Protein AF-A0A7J0E1R6-F1 (afdb_monomer)

Mean predicted aligned error: 17.39 Å

Sequence (295 aa):
MDYAFEWVMSNGGIDTESDYPYTGEDGTCNTTKEETKAVSIDGYEDVAEEESALFCAVLKQPISVGIDGGAIDFQLYTGGIYDGDCSDDPDDIDHAVLVVGYGVEGDEEYWIIKNSWGTDWGMEGYAYIKRSTSKDYGVCAINAMASYPTKESSAPSPYPSPAVPPPPPPPPPPPPPPPPPTPPPTPTQCGDFSYCAATETCCCIFEFFDFCLIYGCCDYMDAVCCTGTEYCCPHDYPICDIEEGLCLQNAGDFLGVAAKKRKMAKHKFPWTKPEDTSKNHQPLEWKRNRFAAMR

Foldseek 3Di:
DAVVLVCCAVLVAAADCVLPPDDPDDDPDDVVSGVHHPDGFPHKDWFALAPVSVQVVLVVFKKKWFFQCPDPCSQQAAADADQDDADLDPVNGDDIWIFNHWDDDPPWTWTKIAADPALRPYNGRIYTYTDPDPRSCGRRSRSVTIMDTHHDDPDDPPDDDPDDPPDDDDDDDDDDDDDDDDDAAAWADAPDWFTHRNQWDWEAQDDDPNDRPWIFTDNHRPWAHDPNHQWIHHPQQNDDDVVVQFGHNDDPDPDGHGTDGTHTTHTDDPPDDRPPDPDPPPPPPPPPPPCVVPD

Secondary structure (DSSP, 8-state):
-HHHHHHHHHTT-B--TTTS---SS-----TT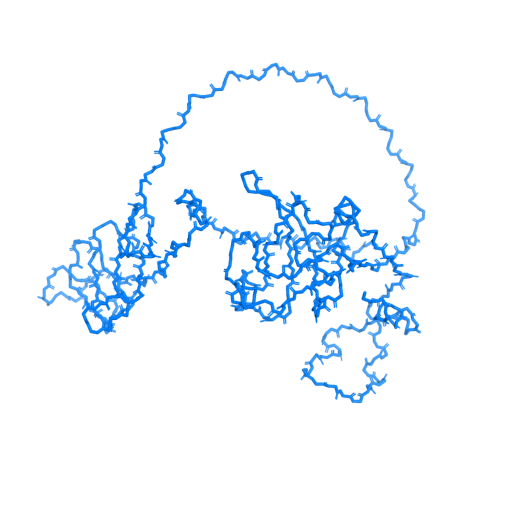TTT---B--SEEEEPPSSHHHHHHHHTTS-EEEEE----HHHHT--SSEE--S----GGG--EEEEEEEEEEETTEEEEEEE-SS-TTSTBTTEEEEEES-S-TT-GGGTTTSEEEEE---SS--SS-----PPPPPPPPPPPPPPPPPPPPPPPEEETTTEEE-TT-EEEEEEEETTEEEEEEEESSTT-EE-TTSSEEE-TT--EEETTTTEEESSTT-S--EEPEEPEEPEE--TT--TTS--S----------TTTT--

Nearest PDB structures (foldseek):
  8v57-assembly1_A  TM=9.137E-01  e=8.584E-15  Mus musculus
  6bki-assembly2_B  TM=9.246E-01  e=1.280E-14  Mus musculus
  8a4u-assembly4_D  TM=9.436E-01  e=1.327E-13  Homo sapiens
  3iv2-assembly2_B  TM=8.849E-01  e=1.487E-13  Homo sapiens
  5jt8-assembly1_A  TM=9.072E-01  e=4.628E-10  Blomia tropicalis

Organism: NCBI:txid165716

Solvent-accessible surface area (backbone atoms only — not comparable to full-atom values): 17676 Å² total; per-residue (Å²): 108,59,70,62,52,53,46,28,44,78,64,67,18,41,55,44,60,89,64,57,62,89,76,93,64,94,73,80,87,55,68,79,56,61,68,51,55,69,50,68,48,78,47,66,50,77,43,58,56,36,64,70,44,45,51,61,48,43,76,76,43,68,30,39,25,29,23,26,56,81,29,68,68,62,70,65,36,62,67,66,75,43,78,71,85,33,48,48,48,65,90,58,50,75,38,79,39,32,37,72,44,68,54,70,58,90,94,46,37,27,36,32,34,43,56,88,77,48,54,88,35,30,54,69,18,25,49,33,39,40,45,94,65,94,47,77,21,32,60,20,8,40,27,55,43,27,27,35,78,38,70,79,76,93,61,82,72,93,62,76,78,76,76,80,72,77,81,75,78,82,78,78,82,78,76,82,80,75,80,82,78,77,82,79,76,71,61,34,74,34,79,96,46,28,31,28,55,58,60,26,24,74,29,60,54,40,74,57,94,94,39,68,80,36,51,18,26,30,94,27,63,69,40,33,63,36,79,88,37,63,39,29,22,48,54,83,19,69,41,74,39,75,91,82,39,26,15,20,73,54,95,86,61,91,72,58,49,74,43,40,74,45,43,79,36,45,70,63,50,100,84,59,69,94,82,78,72,89,60,81,78,68,76,79,80,80,75,73,63,83,62,73,84,71,119

InterPro domains:
  IPR000118 Granulin [PF00396] (201-248)
  IPR000118 Granulin [SM00277] (190-247)
  IPR000668 Peptidase C1A, papain C-terminal [PF00112] (1-150)
  IPR000668 Peptidase C1A, papain C-terminal [SM00645] (1-150)
  IPR013128 Peptidase C1A [PTHR12411] (1-148)
  IPR025660 Cysteine peptidase, histidine active site [PS00639] (93-103)
  IPR037277 Granulin superfamily [G3DSA:2.10.25.160] (188-255)
  IPR038765 Papain-like cysteine peptidase superfamily [SSF54001] (1-158)
  IPR039417 Papain-like cysteine endopeptidase [cd02248] (1-149)

Radius of gyration: 26.16 Å; Cα contacts (8 Å, |Δi|>4): 534; chains: 1; bounding box: 64×51×78 Å

pLDDT: mean 84.15, std 17.8, range [27.94, 98.81]

Structure (mmCIF, N/CA/C/O backbone):
data_AF-A0A7J0E1R6-F1
#
_entry.id   AF-A0A7J0E1R6-F1
#
loop_
_atom_site.group_PDB
_atom_site.id
_atom_site.type_symbol
_atom_site.label_atom_id
_atom_site.label_alt_id
_atom_site.label_comp_id
_atom_site.label_asym_id
_atom_site.label_entity_id
_atom_site.label_seq_id
_atom_site.pdbx_PDB_ins_code
_atom_site.Cartn_x
_atom_site.Cartn_y
_atom_site.Cartn_z
_atom_site.occupancy
_atom_site.B_iso_or_equiv
_atom_site.auth_seq_id
_atom_site.auth_comp_id
_atom_site.auth_asym_id
_atom_site.auth_atom_id
_atom_site.pdbx_PDB_model_num
ATOM 1 N N . MET A 1 1 ? -3.888 8.351 12.024 1.00 96.44 1 MET A N 1
ATOM 2 C CA . MET A 1 1 ? -5.241 7.754 11.779 1.00 96.44 1 MET A CA 1
ATOM 3 C C . MET A 1 1 ? -6.034 7.684 13.084 1.00 96.44 1 MET A C 1
ATOM 5 O O . MET A 1 1 ? -6.790 6.751 13.352 1.00 96.44 1 MET A O 1
ATOM 9 N N . ASP A 1 2 ? -5.889 8.705 13.916 1.00 96.38 2 ASP A N 1
ATOM 10 C CA . ASP A 1 2 ? -5.885 8.464 15.359 1.00 96.38 2 ASP A CA 1
ATOM 11 C C . ASP A 1 2 ? -7.279 8.549 15.948 1.00 96.38 2 ASP A C 1
ATOM 13 O O . ASP A 1 2 ? -7.652 7.713 16.762 1.00 96.38 2 ASP A O 1
ATOM 17 N N . TYR A 1 3 ? -8.120 9.424 15.397 1.00 97.62 3 TYR A N 1
ATOM 18 C CA . TYR A 1 3 ? -9.540 9.491 15.735 1.00 97.62 3 TYR A CA 1
ATOM 19 C C . TYR A 1 3 ? -10.281 8.169 15.505 1.00 97.62 3 TYR A C 1
ATOM 21 O O . TYR A 1 3 ? -11.212 7.853 16.244 1.00 97.62 3 TYR A O 1
ATOM 29 N N . ALA A 1 4 ? -9.870 7.367 14.516 1.00 97.62 4 ALA A N 1
ATOM 30 C CA . ALA A 1 4 ? -10.451 6.042 14.320 1.00 97.62 4 ALA A CA 1
ATOM 31 C C . ALA A 1 4 ? -10.048 5.090 15.457 1.00 97.62 4 ALA A C 1
ATOM 33 O O . ALA A 1 4 ? -10.900 4.382 15.992 1.00 97.62 4 ALA A O 1
ATOM 34 N N . PHE A 1 5 ? -8.778 5.104 15.875 1.00 97.75 5 PHE A N 1
ATOM 35 C CA . PHE A 1 5 ? -8.313 4.320 17.021 1.00 97.75 5 PHE A CA 1
ATOM 36 C C . PHE A 1 5 ? -8.972 4.775 18.329 1.00 97.75 5 PHE A C 1
ATOM 38 O O . PHE A 1 5 ? -9.500 3.941 19.066 1.00 97.75 5 PHE A O 1
ATOM 45 N N . GLU A 1 6 ? -9.035 6.083 18.581 1.00 98.06 6 GLU A N 1
ATOM 46 C CA . GLU A 1 6 ? -9.742 6.665 19.727 1.00 98.06 6 GLU A CA 1
ATOM 47 C C . GLU A 1 6 ? -11.208 6.232 19.764 1.00 98.06 6 GLU A C 1
ATOM 49 O O . GLU A 1 6 ? -11.720 5.849 20.821 1.00 98.06 6 GLU A O 1
ATOM 54 N N . TRP A 1 7 ? -11.884 6.238 18.611 1.00 96.44 7 TRP A N 1
ATOM 55 C CA . TRP A 1 7 ? -13.259 5.771 18.528 1.00 96.44 7 TRP A CA 1
ATOM 56 C C . TRP A 1 7 ? -13.360 4.297 18.922 1.00 96.44 7 TRP A C 1
ATOM 58 O O . TRP A 1 7 ? -14.135 3.988 19.825 1.00 96.44 7 TRP A O 1
ATOM 68 N N . VAL A 1 8 ? -12.535 3.408 18.352 1.00 96.81 8 VAL A N 1
ATOM 69 C CA . VAL A 1 8 ? -12.528 1.969 18.695 1.00 96.81 8 VAL A CA 1
ATOM 70 C C . VAL A 1 8 ? -12.311 1.753 20.196 1.00 96.81 8 VAL A C 1
ATOM 72 O O . VAL A 1 8 ? -12.993 0.923 20.799 1.00 96.81 8 VAL A O 1
ATOM 75 N N . MET A 1 9 ? -11.414 2.520 20.821 1.00 95.94 9 MET A N 1
ATOM 76 C CA . MET A 1 9 ? -11.185 2.470 22.269 1.00 95.94 9 MET A CA 1
ATOM 77 C C . MET A 1 9 ? -12.422 2.912 23.055 1.00 95.94 9 MET A C 1
ATOM 79 O O . MET A 1 9 ? -12.890 2.191 23.937 1.00 95.94 9 MET A O 1
ATOM 83 N N . SER A 1 10 ? -12.973 4.084 22.727 1.00 95.62 10 SER A N 1
ATOM 84 C CA . SER A 1 10 ? -14.139 4.652 23.417 1.00 95.62 10 SER A CA 1
ATOM 85 C C . SER A 1 10 ? -15.388 3.781 23.271 1.00 95.62 10 SER A C 1
ATOM 87 O O . SER A 1 10 ? -16.231 3.727 24.165 1.00 95.62 10 SER A O 1
ATOM 89 N N . ASN A 1 11 ? -15.460 3.059 22.158 1.00 95.00 11 ASN A N 1
ATOM 90 C CA . ASN A 1 11 ? -16.549 2.182 21.802 1.00 95.00 11 ASN A CA 1
ATOM 91 C C . ASN A 1 11 ? -16.440 0.777 22.421 1.00 95.00 11 ASN A C 1
ATOM 93 O O . ASN A 1 11 ? -17.362 -0.034 22.332 1.00 95.00 11 ASN A O 1
ATOM 97 N N . GLY A 1 12 ? -15.300 0.458 23.039 1.00 94.00 12 GLY A N 1
ATOM 98 C CA . GLY A 1 12 ? -15.028 -0.869 23.590 1.00 94.00 12 GLY A CA 1
ATOM 99 C C . GLY A 1 12 ? -14.716 -1.937 22.535 1.00 94.00 12 GLY A C 1
ATOM 100 O O . GLY A 1 12 ? -14.681 -3.121 22.871 1.00 94.00 12 GLY A O 1
ATOM 101 N N . GLY A 1 13 ? -14.475 -1.541 21.283 1.00 95.31 13 GLY A N 1
ATOM 102 C CA . GLY A 1 13 ? -14.086 -2.424 20.190 1.00 95.31 13 GLY A CA 1
ATOM 103 C C . GLY A 1 13 ? -14.714 -2.076 18.842 1.00 95.31 13 GLY A C 1
ATOM 104 O O . GLY A 1 13 ? -15.380 -1.053 18.681 1.00 95.31 13 GLY A O 1
ATOM 105 N N . ILE A 1 14 ? -14.479 -2.954 17.872 1.00 95.75 14 ILE A N 1
ATOM 106 C CA . ILE A 1 14 ? -14.982 -2.872 16.500 1.00 95.75 14 ILE A CA 1
ATOM 107 C C . ILE A 1 14 ? -15.489 -4.239 16.032 1.00 95.75 14 ILE A C 1
ATOM 109 O O . ILE A 1 14 ? -14.954 -5.284 16.419 1.00 95.75 14 ILE A O 1
ATOM 113 N N . ASP A 1 15 ? -16.545 -4.219 15.229 1.00 94.94 15 ASP A N 1
ATOM 114 C CA . ASP A 1 15 ? -17.217 -5.391 14.675 1.00 94.94 15 ASP A CA 1
ATOM 115 C C . ASP A 1 15 ? -16.431 -6.048 13.529 1.00 94.94 15 ASP A C 1
ATOM 117 O O . ASP A 1 15 ? -15.432 -5.524 13.027 1.00 94.94 15 ASP A O 1
ATOM 121 N N . THR A 1 16 ? -16.885 -7.227 13.099 1.00 94.56 16 THR A N 1
ATOM 122 C CA . THR A 1 16 ? -16.380 -7.847 11.869 1.00 94.56 16 THR A CA 1
ATOM 123 C C . THR A 1 16 ? -17.052 -7.256 10.628 1.00 94.56 16 THR A C 1
ATOM 125 O O . THR A 1 16 ? -18.211 -6.849 10.678 1.00 94.56 16 THR A O 1
ATOM 128 N N . GLU A 1 17 ? -16.375 -7.316 9.476 1.00 93.88 17 GLU A N 1
ATOM 129 C CA . GLU A 1 17 ? -16.963 -6.949 8.174 1.00 93.88 17 GLU A CA 1
ATOM 130 C C . GLU A 1 17 ? -18.262 -7.721 7.873 1.00 93.88 17 GLU A C 1
ATOM 132 O O . GLU A 1 17 ? -19.175 -7.193 7.252 1.00 93.88 17 GLU A O 1
ATOM 137 N N . SER A 1 18 ? -18.391 -8.975 8.323 1.00 92.75 18 SER A N 1
ATOM 138 C CA . SER A 1 18 ? -19.634 -9.735 8.133 1.00 92.75 18 SER A CA 1
ATOM 139 C C . SER A 1 18 ? -20.802 -9.207 8.967 1.00 92.75 18 SER A C 1
ATOM 141 O O . SER A 1 18 ? -21.947 -9.295 8.519 1.00 92.75 18 SER A O 1
ATOM 143 N N . ASP A 1 19 ? -20.525 -8.666 10.154 1.00 91.56 19 ASP A N 1
ATOM 144 C CA . ASP A 1 19 ? -21.547 -8.147 11.070 1.00 91.56 19 ASP A CA 1
ATOM 145 C C . ASP A 1 19 ? -21.936 -6.704 10.706 1.00 91.56 19 ASP A C 1
ATOM 147 O O . ASP A 1 19 ? -23.120 -6.341 10.741 1.00 91.56 19 ASP A O 1
ATOM 151 N N . TYR A 1 20 ? -20.965 -5.911 10.240 1.00 94.44 20 TYR A N 1
ATOM 152 C CA . TYR A 1 20 ? -21.165 -4.551 9.741 1.00 94.44 20 TYR A CA 1
ATOM 153 C C . TYR A 1 20 ? -20.518 -4.350 8.352 1.00 94.44 20 TYR A C 1
ATOM 155 O O . TYR A 1 20 ? -19.447 -3.757 8.256 1.00 94.44 20 TYR A O 1
ATOM 163 N N . PRO A 1 21 ? -21.175 -4.794 7.261 1.00 94.88 21 PRO A N 1
ATOM 164 C CA . PRO A 1 21 ? -20.601 -4.714 5.918 1.00 94.88 21 PRO A CA 1
ATOM 165 C C . PRO A 1 21 ? -20.440 -3.287 5.399 1.00 94.88 21 PRO A C 1
ATOM 167 O O . PRO A 1 21 ? -21.324 -2.445 5.596 1.00 94.88 21 PRO A O 1
ATOM 170 N N . TYR A 1 22 ? -19.360 -3.054 4.658 1.00 95.00 22 TYR A N 1
ATOM 171 C CA . TYR A 1 22 ? -19.099 -1.801 3.966 1.00 95.00 22 TYR A CA 1
ATOM 172 C C . TYR A 1 22 ? -20.095 -1.558 2.824 1.00 95.00 22 TYR A C 1
ATOM 174 O O . TYR A 1 22 ? -20.356 -2.432 1.996 1.00 95.00 22 TYR A O 1
ATOM 182 N N . THR A 1 23 ? -20.639 -0.341 2.758 1.00 95.94 23 THR A N 1
ATOM 183 C CA . THR A 1 23 ? -21.636 0.065 1.750 1.00 95.94 23 THR A CA 1
ATOM 184 C C . THR A 1 23 ? -21.129 1.108 0.759 1.00 95.94 23 THR A C 1
ATOM 186 O O . THR A 1 23 ? -21.827 1.392 -0.209 1.00 95.94 23 THR A O 1
ATOM 189 N N . GLY A 1 24 ? -19.933 1.672 0.960 1.00 93.94 24 GLY A N 1
ATOM 190 C CA . GLY A 1 24 ? -19.386 2.711 0.074 1.00 93.94 24 GLY A CA 1
ATOM 191 C C . GLY A 1 24 ? -19.975 4.111 0.265 1.00 93.94 24 GLY A C 1
ATOM 192 O O . GLY A 1 24 ? -19.611 5.022 -0.470 1.00 93.94 24 GLY A O 1
ATOM 193 N N . GLU A 1 25 ? -20.874 4.294 1.231 1.00 95.19 25 GLU A N 1
ATOM 194 C CA . GLU A 1 25 ? -21.539 5.566 1.518 1.00 95.19 25 GLU A CA 1
ATOM 195 C C . GLU A 1 25 ? -21.845 5.703 3.013 1.00 95.19 25 GLU A C 1
ATOM 197 O O . GLU A 1 25 ? -22.095 4.704 3.697 1.00 95.19 25 GLU A O 1
ATOM 202 N N . ASP A 1 26 ? -21.849 6.942 3.508 1.00 95.00 26 ASP A N 1
ATOM 203 C CA . ASP A 1 26 ? -22.163 7.240 4.903 1.00 95.00 26 ASP A CA 1
ATOM 204 C C . ASP A 1 26 ? -23.635 6.938 5.208 1.00 95.00 26 ASP A C 1
ATOM 206 O O . ASP A 1 26 ? -24.561 7.543 4.662 1.00 95.00 26 ASP A O 1
ATOM 210 N N . GLY A 1 27 ? -23.849 5.997 6.125 1.00 93.44 27 GLY A N 1
ATOM 211 C CA . GLY A 1 27 ? -25.165 5.632 6.638 1.00 93.44 27 GLY A CA 1
ATOM 212 C C . GLY A 1 27 ? -25.455 6.215 8.021 1.00 93.44 27 GLY A C 1
ATOM 213 O O . GLY A 1 27 ? -24.631 6.863 8.661 1.00 93.44 27 GLY A O 1
ATOM 214 N N . THR A 1 28 ? -26.649 5.923 8.540 1.00 95.88 28 THR A N 1
ATOM 215 C CA . THR A 1 28 ? -26.924 6.116 9.973 1.00 95.88 28 THR A CA 1
ATOM 216 C C . THR A 1 28 ? -26.274 4.987 10.773 1.00 95.88 28 THR A C 1
ATOM 218 O O . THR A 1 28 ? -26.421 3.821 10.402 1.00 95.88 28 THR A O 1
ATOM 221 N N . CYS A 1 29 ? -25.600 5.317 11.880 1.00 94.50 29 CYS A N 1
ATOM 222 C CA . C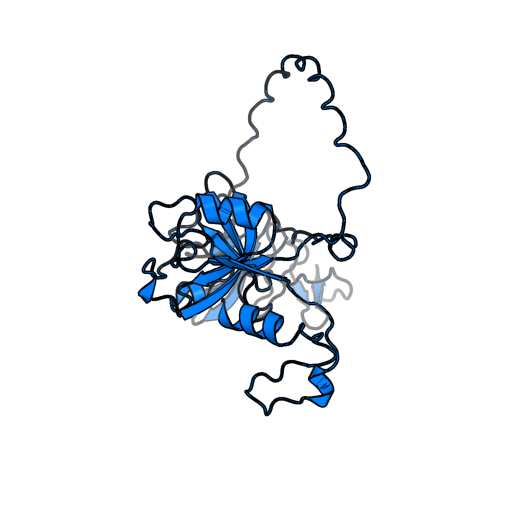YS A 1 29 ? -25.016 4.323 12.784 1.00 94.50 29 CYS A CA 1
ATOM 223 C C . CYS A 1 29 ? -26.084 3.322 13.259 1.00 94.50 29 CYS A C 1
ATOM 225 O O . CYS A 1 29 ? -27.075 3.701 13.892 1.00 94.50 29 CYS A O 1
ATOM 227 N N . ASN A 1 30 ? -25.888 2.041 12.937 1.00 92.81 30 ASN A N 1
ATOM 228 C CA . ASN A 1 30 ? -26.776 0.967 13.360 1.00 92.81 30 ASN A CA 1
ATOM 229 C C . ASN A 1 30 ? -26.287 0.373 14.683 1.00 92.81 30 ASN A C 1
ATOM 231 O O . ASN A 1 30 ? -25.531 -0.597 14.695 1.00 92.81 30 ASN A O 1
ATOM 235 N N . THR A 1 31 ? -26.769 0.931 15.792 1.00 89.88 31 THR A N 1
ATOM 236 C CA . THR A 1 31 ? -26.347 0.534 17.143 1.00 89.88 31 THR A CA 1
ATOM 237 C C . THR A 1 31 ? -26.649 -0.927 17.470 1.00 89.88 31 THR A C 1
ATOM 239 O O . THR A 1 31 ? -25.990 -1.498 18.317 1.00 89.88 31 THR A O 1
ATOM 242 N N . THR A 1 32 ? -27.630 -1.562 16.816 1.00 89.50 32 THR A N 1
ATOM 243 C CA . THR A 1 32 ? -27.925 -2.987 17.043 1.00 89.50 32 THR A CA 1
ATOM 244 C C . THR A 1 32 ? -26.888 -3.898 16.395 1.00 89.50 32 THR A C 1
ATOM 246 O O . THR A 1 32 ? -26.542 -4.926 16.965 1.00 89.50 32 THR A O 1
ATOM 249 N N . LYS A 1 33 ? -26.402 -3.550 15.198 1.00 87.19 33 LYS A N 1
ATOM 250 C CA . LYS A 1 33 ? -25.326 -4.316 14.547 1.00 87.19 33 LYS A CA 1
ATOM 251 C C . LYS A 1 33 ? -24.003 -4.151 15.279 1.00 87.19 33 LYS A C 1
ATOM 253 O O . LYS A 1 33 ? -23.270 -5.114 15.429 1.00 87.19 33 LYS A O 1
ATOM 258 N N . GLU A 1 34 ? -23.775 -2.935 15.746 1.00 87.56 34 GLU A N 1
ATOM 259 C CA . GLU A 1 34 ? -22.548 -2.459 16.368 1.00 87.56 34 GLU A CA 1
ATOM 260 C C . GLU A 1 34 ? -22.299 -3.021 17.784 1.00 87.56 34 GLU A C 1
ATOM 262 O O . GLU A 1 34 ? -21.208 -2.888 18.331 1.00 87.56 34 GLU A O 1
ATOM 267 N N . GLU A 1 35 ? -23.268 -3.722 18.382 1.00 83.12 35 GLU A N 1
ATOM 268 C CA . GLU A 1 35 ? -23.087 -4.408 19.670 1.00 83.12 35 GLU A CA 1
ATOM 269 C C . GLU A 1 35 ? -22.064 -5.568 19.611 1.00 83.12 35 GLU A C 1
ATOM 271 O O . GLU A 1 35 ? -21.575 -6.008 20.658 1.00 83.12 35 GLU A O 1
ATOM 276 N N . THR A 1 36 ? -21.700 -6.071 18.424 1.00 85.06 36 THR A N 1
ATOM 277 C CA . THR A 1 36 ? -20.868 -7.276 18.262 1.00 85.06 36 THR A CA 1
ATOM 278 C C . THR A 1 36 ? -19.378 -6.922 18.193 1.00 85.06 36 THR A C 1
ATOM 280 O O . THR A 1 36 ? -18.708 -7.087 17.177 1.00 85.06 36 THR A O 1
ATOM 283 N N . LYS A 1 37 ? -18.818 -6.475 19.324 1.00 89.69 37 LYS A N 1
ATOM 284 C CA . LYS A 1 37 ? -17.393 -6.103 19.446 1.00 89.69 37 LYS A CA 1
ATOM 285 C C . LYS A 1 37 ? -16.472 -7.314 19.247 1.00 89.69 37 LYS A C 1
ATOM 287 O O . LYS A 1 37 ? -16.271 -8.110 20.165 1.00 89.69 37 LYS A O 1
ATOM 292 N N . ALA A 1 38 ? -15.894 -7.454 18.057 1.00 92.38 38 ALA A N 1
ATOM 293 C CA . ALA A 1 38 ? -15.055 -8.595 17.695 1.00 92.38 38 ALA A CA 1
ATOM 294 C C . ALA A 1 38 ? -13.607 -8.449 18.183 1.00 92.38 38 ALA A C 1
ATOM 296 O O . ALA A 1 38 ? -12.993 -9.423 18.621 1.00 92.38 38 ALA A O 1
ATOM 297 N N . VAL A 1 39 ? -13.057 -7.235 18.103 1.00 94.00 39 VAL A N 1
ATOM 298 C CA . VAL A 1 39 ? -11.694 -6.904 18.543 1.00 94.00 39 VAL A CA 1
ATOM 299 C C . VAL A 1 39 ? -11.713 -5.560 19.261 1.00 94.00 39 VAL A C 1
ATOM 301 O O . VAL A 1 39 ? -12.467 -4.666 18.890 1.00 94.00 39 VAL A O 1
ATOM 304 N N . SER A 1 40 ? -10.863 -5.401 20.272 1.00 94.94 40 SER A N 1
ATOM 305 C CA . SER A 1 40 ? -10.596 -4.121 20.927 1.00 94.94 40 SER A CA 1
ATOM 306 C C . SER A 1 40 ? -9.103 -3.812 20.927 1.00 94.94 40 SER A C 1
ATOM 308 O O . SER A 1 40 ? -8.273 -4.710 20.769 1.00 94.94 40 SER A O 1
ATOM 310 N N . ILE A 1 41 ? -8.773 -2.538 21.111 1.00 96.50 41 ILE A N 1
ATOM 311 C CA . ILE A 1 41 ? -7.407 -2.035 21.278 1.00 96.50 41 ILE A CA 1
ATOM 312 C C . ILE A 1 41 ? -7.334 -1.296 22.615 1.00 96.50 41 ILE A C 1
ATOM 314 O O . ILE A 1 41 ? -8.352 -0.791 23.093 1.00 96.50 41 ILE A O 1
ATOM 318 N N . ASP A 1 42 ? -6.153 -1.256 23.220 1.00 96.19 42 ASP A N 1
ATOM 319 C CA . ASP A 1 42 ? -5.960 -0.614 24.528 1.00 96.19 42 ASP A CA 1
ATOM 320 C C . ASP A 1 42 ? -5.364 0.796 24.398 1.00 96.19 42 ASP A C 1
ATOM 322 O O . ASP A 1 42 ? -5.428 1.587 25.338 1.00 96.19 42 ASP A O 1
ATOM 326 N N . GLY A 1 43 ? -4.816 1.116 23.226 1.00 97.25 43 GLY A N 1
ATOM 327 C CA . GLY A 1 43 ? -4.217 2.401 22.903 1.00 97.25 43 GLY A CA 1
ATOM 328 C C . GLY A 1 43 ? -3.848 2.497 21.426 1.00 97.25 43 GLY A C 1
ATOM 329 O O . GLY A 1 43 ? -4.161 1.613 20.622 1.00 97.25 43 GLY A O 1
ATOM 330 N N . TYR A 1 44 ? -3.146 3.568 21.085 1.00 98.12 44 TYR A N 1
ATOM 331 C CA . TYR A 1 44 ? -2.426 3.726 19.830 1.00 98.12 44 TYR A CA 1
ATOM 332 C C . TYR A 1 44 ? -1.178 4.576 20.081 1.00 98.12 44 TYR A C 1
ATOM 334 O O . TYR A 1 44 ? -1.084 5.267 21.099 1.00 98.12 44 TYR A O 1
ATOM 342 N N . GLU A 1 45 ? -0.216 4.493 19.173 1.00 97.81 45 GLU A N 1
ATOM 343 C CA . GLU A 1 45 ? 1.007 5.285 19.214 1.00 97.81 45 GLU A CA 1
ATOM 344 C C . GLU A 1 45 ? 1.275 5.902 17.843 1.00 97.81 45 GLU A C 1
ATOM 346 O O . GLU A 1 45 ? 1.112 5.243 16.810 1.00 97.81 45 GLU A O 1
ATOM 351 N N . ASP A 1 46 ? 1.721 7.156 17.861 1.00 98.38 46 ASP A N 1
ATOM 352 C CA . ASP A 1 46 ? 2.270 7.829 16.691 1.00 98.38 46 ASP A CA 1
ATOM 353 C C . ASP A 1 46 ? 3.741 7.446 16.530 1.00 98.38 46 ASP A C 1
ATOM 355 O O . ASP A 1 46 ? 4.509 7.347 17.496 1.00 98.38 46 ASP A O 1
ATOM 359 N N . VAL A 1 47 ? 4.140 7.214 15.288 1.00 98.12 47 VAL A N 1
ATOM 360 C CA . VAL A 1 47 ? 5.527 6.958 14.919 1.00 98.12 47 VAL A CA 1
ATOM 361 C C . VAL A 1 47 ? 6.204 8.304 14.690 1.00 98.12 47 VAL A C 1
ATOM 363 O O . VAL A 1 47 ? 5.640 9.182 14.045 1.00 98.12 47 VAL A O 1
ATOM 366 N N . ALA A 1 48 ? 7.428 8.467 15.197 1.00 97.81 48 ALA A N 1
ATOM 367 C CA . ALA A 1 48 ? 8.231 9.640 14.866 1.00 97.81 48 ALA A CA 1
ATOM 368 C C . ALA A 1 48 ? 8.435 9.746 13.345 1.00 97.81 48 ALA A C 1
ATOM 370 O O . ALA A 1 48 ? 8.585 8.726 12.673 1.00 97.81 48 ALA A O 1
ATOM 371 N N . GLU A 1 49 ? 8.502 10.974 12.833 1.00 97.44 49 GLU A N 1
ATOM 372 C CA . GLU A 1 49 ? 8.547 11.308 11.399 1.00 97.44 49 GLU A CA 1
ATOM 373 C C . GLU A 1 49 ? 9.917 11.016 10.749 1.00 97.44 49 GLU A C 1
ATOM 375 O O . GLU A 1 49 ? 10.447 11.781 9.951 1.00 97.44 49 GLU A O 1
ATOM 380 N N . GLU A 1 50 ? 10.529 9.893 11.117 1.00 95.00 50 GLU A N 1
ATOM 381 C CA . GLU A 1 50 ? 11.818 9.425 10.633 1.00 95.00 50 GLU A CA 1
ATOM 382 C C . GLU A 1 50 ? 11.660 8.026 10.031 1.00 95.00 50 GLU A C 1
ATOM 384 O O . GLU A 1 50 ? 11.064 7.132 10.641 1.00 95.00 50 GLU A O 1
ATOM 389 N N . GLU A 1 51 ? 12.297 7.776 8.883 1.00 97.00 51 GLU A N 1
ATOM 390 C CA . GLU A 1 51 ? 12.268 6.454 8.235 1.00 97.00 51 GLU A CA 1
ATOM 391 C C . GLU A 1 51 ? 12.707 5.330 9.191 1.00 97.00 51 GLU A C 1
ATOM 393 O O . GLU A 1 51 ? 12.145 4.234 9.188 1.00 97.00 51 GLU A O 1
ATOM 398 N N . SER A 1 52 ? 13.698 5.603 10.046 1.00 96.56 52 SER A N 1
ATOM 399 C CA . SER A 1 52 ? 14.218 4.621 11.001 1.00 96.56 52 SER A CA 1
ATOM 400 C C . SER A 1 52 ? 13.186 4.221 12.065 1.00 96.56 52 SER A C 1
ATOM 402 O O . SER A 1 52 ? 13.122 3.050 12.459 1.00 96.56 52 SER A O 1
ATOM 404 N N . ALA A 1 53 ? 12.342 5.165 12.491 1.00 97.62 53 ALA A N 1
ATOM 405 C CA . ALA A 1 53 ? 11.262 4.922 13.434 1.00 97.62 53 ALA A CA 1
ATOM 406 C C . ALA A 1 53 ? 10.140 4.115 12.772 1.00 97.62 53 ALA A C 1
ATOM 408 O O . ALA A 1 53 ? 9.708 3.104 13.338 1.00 97.62 53 ALA A O 1
ATOM 409 N N . LEU A 1 54 ? 9.754 4.480 11.543 1.00 97.88 54 LEU A N 1
ATOM 410 C CA . LEU A 1 54 ? 8.793 3.710 10.750 1.00 97.88 54 LEU A CA 1
ATOM 411 C C . LEU A 1 54 ? 9.283 2.281 10.519 1.00 97.88 54 LEU A C 1
ATOM 413 O O . LEU A 1 54 ? 8.542 1.330 10.763 1.00 97.88 54 LEU A O 1
ATOM 417 N N . PHE A 1 55 ? 10.555 2.098 10.171 1.00 96.56 55 PHE A N 1
ATOM 418 C CA . PHE A 1 55 ? 11.160 0.775 10.025 1.00 96.56 55 PHE A CA 1
ATOM 419 C C . PHE A 1 55 ? 11.065 -0.056 11.307 1.00 96.56 55 PHE A C 1
ATOM 421 O O . PHE A 1 55 ? 10.642 -1.214 11.274 1.00 96.56 55 PHE A O 1
ATOM 428 N N . CYS A 1 56 ? 11.394 0.537 12.457 1.00 95.00 56 CYS A N 1
ATOM 429 C CA . CYS A 1 56 ? 11.289 -0.135 13.751 1.00 95.00 56 CYS A CA 1
ATOM 430 C C . CYS A 1 56 ? 9.848 -0.528 14.109 1.00 95.00 56 CYS A C 1
ATOM 432 O O . CYS A 1 56 ? 9.643 -1.559 14.757 1.00 95.00 56 CYS A O 1
ATOM 434 N N . ALA A 1 57 ? 8.863 0.276 13.707 1.00 93.75 57 ALA A N 1
ATOM 435 C CA . ALA A 1 57 ? 7.450 -0.008 13.921 1.00 93.75 57 ALA A CA 1
ATOM 436 C C . ALA A 1 57 ? 6.963 -1.143 12.999 1.00 93.75 57 ALA A C 1
ATOM 438 O O . ALA A 1 57 ? 6.395 -2.127 13.482 1.00 93.75 57 ALA A O 1
ATOM 439 N N . VAL A 1 58 ? 7.291 -1.079 11.702 1.00 95.19 58 VAL A N 1
ATOM 440 C CA . VAL A 1 58 ? 6.916 -2.083 10.685 1.00 95.19 58 VAL A CA 1
ATOM 441 C C . VAL A 1 58 ? 7.485 -3.471 11.001 1.00 95.19 58 VAL A C 1
ATOM 443 O O . VAL A 1 58 ? 6.845 -4.485 10.721 1.00 95.19 58 VAL A O 1
ATOM 446 N N . LEU A 1 59 ? 8.653 -3.551 11.650 1.00 92.00 59 LEU A N 1
ATOM 447 C CA . LEU A 1 59 ? 9.222 -4.818 12.138 1.00 92.00 59 LEU A CA 1
ATOM 448 C C . LEU A 1 59 ? 8.317 -5.566 13.131 1.00 92.00 59 LEU A C 1
ATOM 450 O O . LEU A 1 59 ? 8.465 -6.779 13.301 1.00 92.00 59 LEU A O 1
ATOM 454 N N . LYS A 1 60 ? 7.424 -4.856 13.828 1.00 93.50 60 LYS A N 1
ATOM 455 C CA . LYS A 1 60 ? 6.570 -5.418 14.881 1.00 93.50 60 LYS A CA 1
ATOM 456 C C . LYS A 1 60 ? 5.164 -5.724 14.378 1.00 93.50 60 LYS A C 1
ATOM 458 O O . LYS A 1 60 ? 4.603 -6.753 14.753 1.00 93.50 60 LYS A O 1
ATOM 463 N N . GLN A 1 61 ? 4.597 -4.842 13.558 1.00 96.00 61 GLN A N 1
ATOM 464 C CA . GLN A 1 61 ? 3.222 -4.939 13.071 1.00 96.00 61 GLN A CA 1
ATOM 465 C C . GLN A 1 61 ? 2.999 -4.047 11.838 1.00 96.00 61 GLN A C 1
ATOM 467 O O . GLN A 1 61 ? 3.812 -3.164 11.578 1.00 96.00 61 GLN A O 1
ATOM 472 N N . PRO A 1 62 ? 1.893 -4.230 11.095 1.00 98.19 62 PRO A N 1
ATOM 473 C CA . PRO A 1 62 ? 1.479 -3.276 10.072 1.00 98.19 62 PRO A CA 1
ATOM 474 C C . PRO A 1 62 ? 1.201 -1.886 10.654 1.00 98.19 62 PRO A C 1
ATOM 476 O O . PRO A 1 62 ? 0.626 -1.779 11.741 1.00 98.19 62 PRO A O 1
ATOM 479 N N . ILE A 1 63 ? 1.572 -0.845 9.910 1.00 98.62 63 ILE A N 1
ATOM 480 C CA . ILE A 1 63 ? 1.494 0.558 10.337 1.00 98.62 63 ILE A CA 1
ATOM 481 C C . ILE A 1 63 ? 0.596 1.322 9.376 1.00 98.62 63 ILE A C 1
ATOM 483 O O . ILE A 1 63 ? 0.789 1.251 8.161 1.00 98.62 63 ILE A O 1
ATOM 487 N N . SER A 1 64 ? -0.392 2.035 9.908 1.00 98.81 64 SER A N 1
ATOM 488 C CA . SER A 1 64 ? -1.202 2.936 9.096 1.00 98.81 64 SER A CA 1
ATOM 489 C C . SER A 1 64 ? -0.355 4.165 8.778 1.00 98.81 64 SER A C 1
ATOM 491 O O . SER A 1 64 ? 0.233 4.742 9.691 1.00 98.81 64 SER A O 1
ATOM 493 N N . VAL A 1 65 ? -0.321 4.584 7.513 1.00 98.81 65 VAL A N 1
ATOM 494 C CA . VAL A 1 65 ? 0.418 5.776 7.071 1.00 98.81 65 VAL A CA 1
ATOM 495 C C . VAL A 1 65 ? -0.443 6.671 6.179 1.00 98.81 65 VAL A C 1
ATOM 497 O O . VAL A 1 65 ? -1.287 6.168 5.433 1.00 98.81 65 VAL A O 1
ATOM 500 N N . GLY A 1 66 ? -0.231 7.980 6.252 1.00 98.69 66 GLY A N 1
ATOM 501 C CA . GLY A 1 66 ? -0.688 8.946 5.257 1.00 98.69 66 GLY A CA 1
ATOM 502 C C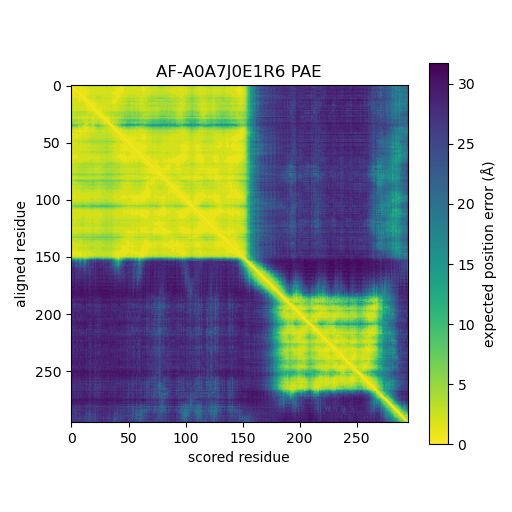 . GLY A 1 66 ? 0.330 9.084 4.124 1.00 98.69 66 GLY A C 1
ATOM 503 O O . GLY A 1 66 ? 1.530 8.963 4.362 1.00 98.69 66 GLY A O 1
ATOM 504 N N . ILE A 1 67 ? -0.155 9.305 2.905 1.00 98.75 67 ILE A N 1
ATOM 505 C CA . ILE A 1 67 ? 0.650 9.612 1.720 1.00 98.75 67 ILE A CA 1
ATOM 506 C C . ILE A 1 67 ? -0.029 10.693 0.869 1.00 98.75 67 ILE A C 1
ATOM 508 O O . ILE A 1 67 ? -1.250 10.852 0.935 1.00 98.75 67 ILE A O 1
ATOM 512 N N . ASP A 1 68 ? 0.739 11.368 0.014 1.00 98.50 68 ASP A N 1
ATOM 513 C CA . ASP A 1 68 ? 0.188 12.011 -1.187 1.00 98.50 68 ASP A CA 1
ATOM 514 C C . ASP A 1 68 ? -0.087 10.942 -2.261 1.00 98.50 68 ASP A C 1
ATOM 516 O O . ASP A 1 68 ? 0.832 10.379 -2.868 1.00 98.50 68 ASP A O 1
ATOM 520 N N . GLY A 1 69 ? -1.367 10.631 -2.469 1.00 96.44 69 GLY A N 1
ATOM 521 C CA . GLY A 1 69 ? -1.859 9.733 -3.513 1.00 96.44 69 GLY A CA 1
ATOM 522 C C . GLY A 1 69 ? -2.386 10.460 -4.755 1.00 96.44 69 GLY A C 1
ATOM 523 O O . GLY A 1 69 ? -2.913 9.805 -5.663 1.00 96.44 69 GLY A O 1
ATOM 524 N N . GLY A 1 70 ? -2.267 11.788 -4.813 1.00 94.94 70 GLY A N 1
ATOM 525 C CA . GLY A 1 70 ? -2.859 12.643 -5.837 1.00 94.94 70 GLY A CA 1
ATOM 526 C C . GLY A 1 70 ? -2.129 12.619 -7.180 1.00 94.94 70 GLY A C 1
ATOM 527 O O . GLY A 1 70 ? -2.730 12.931 -8.214 1.00 94.94 70 GLY A O 1
ATOM 528 N N . ALA A 1 71 ? -0.862 12.202 -7.207 1.00 95.62 71 ALA A N 1
ATOM 529 C CA . ALA A 1 71 ? -0.065 12.158 -8.429 1.00 95.62 71 ALA A CA 1
ATOM 530 C C . ALA A 1 71 ? -0.625 11.168 -9.472 1.00 95.62 71 ALA A C 1
ATOM 532 O O . ALA A 1 71 ? -1.034 10.046 -9.162 1.00 95.62 71 ALA A O 1
ATOM 533 N N . ILE A 1 72 ? -0.653 11.581 -10.746 1.00 94.06 72 ILE A N 1
ATOM 534 C CA . ILE A 1 72 ? -1.266 10.797 -11.837 1.00 94.06 72 ILE A CA 1
ATOM 535 C C . ILE A 1 72 ? -0.532 9.466 -12.051 1.00 94.06 72 ILE A C 1
ATOM 537 O O . ILE A 1 72 ? -1.158 8.446 -12.332 1.00 94.06 72 ILE A O 1
ATOM 541 N N . ASP A 1 73 ? 0.790 9.461 -11.929 1.00 93.56 73 ASP A N 1
ATOM 542 C CA . ASP A 1 73 ? 1.621 8.265 -12.046 1.00 93.56 73 ASP A CA 1
ATOM 543 C C . ASP A 1 73 ? 1.422 7.291 -10.873 1.00 93.56 73 ASP A C 1
ATOM 545 O O . ASP A 1 73 ? 1.451 6.079 -11.094 1.00 93.56 73 ASP A O 1
ATOM 549 N N . PHE A 1 74 ? 1.127 7.785 -9.664 1.00 97.31 74 PHE A N 1
ATOM 550 C CA . PHE A 1 74 ? 0.678 6.944 -8.549 1.00 97.31 74 PHE A CA 1
ATOM 551 C C . PHE A 1 74 ? -0.700 6.329 -8.819 1.00 97.31 74 PHE A C 1
ATOM 553 O O . PHE A 1 74 ? -0.895 5.120 -8.674 1.00 97.31 74 PHE A O 1
ATOM 560 N N . GLN A 1 75 ? -1.663 7.133 -9.278 1.00 95.44 75 GLN A N 1
ATOM 561 C CA . GLN A 1 75 ? -3.007 6.647 -9.614 1.00 95.44 75 GLN A CA 1
ATOM 562 C C . GLN A 1 75 ? -2.980 5.564 -10.701 1.00 95.44 75 GLN A C 1
ATOM 564 O O . GLN A 1 75 ? -3.753 4.608 -10.644 1.00 95.44 75 GLN A O 1
ATOM 569 N N . LEU A 1 76 ? -2.058 5.680 -11.659 1.00 92.12 76 LEU A N 1
ATOM 570 C CA . LEU A 1 76 ? -1.862 4.738 -12.763 1.00 92.12 76 LEU A CA 1
ATOM 571 C C . LEU A 1 76 ? -0.817 3.646 -12.468 1.00 92.12 76 LEU A C 1
ATOM 573 O O . LEU A 1 76 ? -0.411 2.934 -13.389 1.00 92.12 76 LEU A O 1
ATOM 577 N N . TYR A 1 77 ? -0.365 3.500 -11.219 1.00 90.62 77 TYR A N 1
ATOM 578 C CA . TYR A 1 77 ? 0.638 2.509 -10.838 1.00 90.62 77 TYR A CA 1
ATOM 579 C C . TYR A 1 77 ? 0.176 1.073 -11.147 1.00 90.62 77 TYR A C 1
ATOM 581 O O . TYR A 1 77 ? -0.903 0.642 -10.740 1.00 90.62 77 TYR A O 1
ATOM 589 N N . THR A 1 78 ? 1.032 0.303 -11.828 1.00 84.88 78 THR A N 1
ATOM 590 C CA . THR A 1 78 ? 0.780 -1.111 -12.176 1.00 84.88 78 THR A CA 1
ATOM 591 C C . THR A 1 78 ? 1.864 -2.077 -11.685 1.00 84.88 78 THR A C 1
ATOM 593 O O . THR A 1 78 ? 1.733 -3.282 -11.881 1.00 84.88 78 THR A O 1
ATOM 596 N N . GLY A 1 79 ? 2.963 -1.587 -11.097 1.00 90.12 79 GLY A N 1
ATOM 597 C CA . GLY A 1 79 ? 4.042 -2.436 -10.577 1.00 90.12 79 GLY A CA 1
ATOM 598 C C . GLY A 1 79 ? 5.432 -1.796 -10.568 1.00 90.12 79 GLY A C 1
ATOM 599 O O . GLY A 1 79 ? 5.640 -0.711 -11.106 1.00 90.12 79 GLY A O 1
ATOM 600 N N . GLY A 1 80 ? 6.393 -2.506 -9.970 1.00 92.88 80 GLY A N 1
ATOM 601 C CA . GLY A 1 80 ? 7.767 -2.031 -9.753 1.00 92.88 80 GLY A CA 1
ATOM 602 C C . GLY A 1 80 ? 7.923 -1.205 -8.472 1.00 92.88 80 GLY A C 1
ATOM 603 O O . GLY A 1 80 ? 6.960 -1.008 -7.733 1.00 92.88 80 GLY A O 1
ATOM 604 N N . ILE A 1 81 ? 9.141 -0.736 -8.194 1.00 97.50 81 ILE A N 1
ATOM 605 C CA . ILE A 1 81 ? 9.414 0.159 -7.061 1.00 97.50 81 ILE A CA 1
ATOM 606 C C . ILE A 1 81 ? 9.101 1.592 -7.494 1.00 97.50 81 ILE A C 1
ATOM 608 O O . ILE A 1 81 ? 9.722 2.123 -8.413 1.00 97.50 81 ILE A O 1
ATOM 612 N N . TYR A 1 82 ? 8.113 2.193 -6.846 1.00 97.56 82 TYR A N 1
ATOM 613 C CA . TYR A 1 82 ? 7.622 3.532 -7.120 1.00 97.56 82 TYR A CA 1
ATOM 614 C C . TYR A 1 82 ? 8.498 4.599 -6.442 1.00 97.56 82 TYR A C 1
ATOM 616 O O . TYR A 1 82 ? 8.730 4.549 -5.235 1.00 97.56 82 TYR A O 1
ATOM 624 N N . ASP A 1 83 ? 8.949 5.572 -7.233 1.00 96.25 83 ASP A N 1
ATOM 625 C CA . ASP A 1 83 ? 9.697 6.780 -6.833 1.00 96.25 83 ASP A CA 1
ATOM 626 C C . ASP A 1 83 ? 9.271 7.950 -7.742 1.00 96.25 83 ASP A C 1
ATOM 628 O O . ASP A 1 83 ? 10.098 8.614 -8.362 1.00 96.25 83 ASP A O 1
ATOM 632 N N . GLY A 1 84 ? 7.954 8.074 -7.934 1.00 92.81 84 GLY A N 1
ATOM 633 C CA . GLY A 1 84 ? 7.327 8.999 -8.878 1.00 92.81 84 GLY A CA 1
ATOM 634 C C . GLY A 1 84 ? 7.147 10.424 -8.349 1.00 92.81 84 GLY A C 1
ATOM 635 O O . GLY A 1 84 ? 7.781 10.827 -7.371 1.00 92.81 84 GLY A O 1
ATOM 636 N N . ASP A 1 85 ? 6.249 11.164 -8.999 1.00 94.44 85 ASP A N 1
ATOM 637 C CA . ASP A 1 85 ? 6.071 12.620 -8.863 1.00 94.44 85 ASP A CA 1
ATOM 638 C C . ASP A 1 85 ? 5.155 13.048 -7.696 1.00 94.44 85 ASP A C 1
ATOM 640 O O . ASP A 1 85 ? 4.786 14.219 -7.601 1.00 94.44 85 ASP A O 1
ATOM 644 N N . CYS A 1 86 ? 4.776 12.128 -6.803 1.00 96.75 86 CYS A N 1
ATOM 645 C CA . CYS A 1 86 ? 4.044 12.488 -5.583 1.00 96.75 86 CYS A CA 1
ATOM 646 C C . CYS A 1 86 ? 4.870 13.431 -4.697 1.00 96.75 86 CYS A C 1
ATOM 648 O O . CYS A 1 86 ? 6.096 13.302 -4.590 1.00 96.75 86 CYS A O 1
ATOM 650 N N . SER A 1 87 ? 4.174 14.358 -4.050 1.00 97.06 87 SER A N 1
ATOM 651 C CA . SER A 1 87 ? 4.731 15.329 -3.123 1.00 97.06 87 SER A CA 1
ATOM 652 C C . SER A 1 87 ? 5.353 14.639 -1.913 1.00 97.06 87 SER A C 1
ATOM 654 O O . SER A 1 87 ? 4.812 13.681 -1.363 1.00 97.06 87 SER A O 1
ATOM 656 N N . ASP A 1 88 ? 6.518 15.118 -1.491 1.00 95.31 88 ASP A N 1
ATOM 657 C CA . ASP A 1 88 ? 7.139 14.766 -0.216 1.00 95.31 88 ASP A CA 1
ATOM 658 C C . ASP A 1 88 ? 6.832 15.787 0.891 1.00 95.31 88 ASP A C 1
ATOM 660 O O . ASP A 1 88 ? 7.403 15.697 1.980 1.00 95.31 88 ASP A O 1
ATOM 664 N N . ASP A 1 89 ? 5.913 16.723 0.633 1.00 97.50 89 ASP A N 1
ATOM 665 C CA . ASP A 1 89 ? 5.412 17.682 1.613 1.00 97.50 89 ASP A CA 1
ATOM 666 C C . ASP A 1 89 ? 4.321 17.038 2.498 1.00 97.50 89 ASP A C 1
ATOM 668 O O . ASP A 1 89 ? 3.326 16.523 1.978 1.00 97.50 89 ASP A O 1
ATOM 672 N N . PRO A 1 90 ? 4.464 17.052 3.835 1.00 96.88 90 PRO A N 1
ATOM 673 C CA . PRO A 1 90 ? 3.450 16.528 4.748 1.00 96.88 90 PRO A CA 1
ATOM 674 C C . PRO A 1 90 ? 2.094 17.244 4.648 1.00 96.88 90 PRO A C 1
ATOM 676 O O . PRO A 1 90 ? 1.075 16.638 4.986 1.00 96.88 90 PRO A O 1
ATOM 679 N N . ASP A 1 91 ? 2.057 18.498 4.186 1.00 97.62 91 ASP A N 1
ATOM 680 C CA . ASP A 1 91 ? 0.815 19.263 4.024 1.00 97.62 91 ASP A CA 1
ATOM 681 C C . ASP A 1 91 ? -0.011 18.812 2.798 1.00 97.62 91 ASP A C 1
ATOM 683 O O . ASP A 1 91 ? -1.200 19.133 2.712 1.00 97.62 91 ASP A O 1
ATOM 687 N N . ASP A 1 92 ? 0.587 18.040 1.882 1.00 97.69 92 ASP A N 1
ATOM 688 C CA . ASP A 1 92 ? -0.059 17.514 0.670 1.00 97.69 92 ASP A CA 1
ATOM 689 C C . ASP A 1 92 ? -0.636 16.095 0.852 1.00 97.69 92 ASP A C 1
ATOM 691 O O . ASP A 1 92 ? -1.198 15.526 -0.084 1.00 97.69 92 ASP A O 1
ATOM 695 N N . ILE A 1 93 ? -0.533 15.508 2.051 1.00 98.19 93 ILE A N 1
ATOM 696 C CA . ILE A 1 93 ? -1.102 14.184 2.342 1.00 98.19 93 ILE A CA 1
ATOM 697 C C . ILE A 1 93 ? -2.625 14.201 2.158 1.00 98.19 93 ILE A C 1
ATOM 699 O O . ILE A 1 93 ? -3.348 14.922 2.852 1.00 98.19 93 ILE A O 1
ATOM 703 N N . ASP A 1 94 ? -3.124 13.331 1.278 1.00 98.25 94 ASP A N 1
ATOM 704 C CA . ASP A 1 94 ? -4.544 13.243 0.925 1.00 98.25 94 ASP A CA 1
ATOM 705 C C . ASP A 1 94 ? -5.144 11.834 1.071 1.00 98.25 94 ASP A C 1
ATOM 707 O O . ASP A 1 94 ? -6.370 11.676 1.035 1.00 98.25 94 ASP A O 1
ATOM 711 N N . HIS A 1 95 ? -4.310 10.809 1.284 1.00 98.44 95 HIS A N 1
ATOM 712 C CA . HIS A 1 95 ? -4.739 9.412 1.268 1.00 98.44 95 HIS A 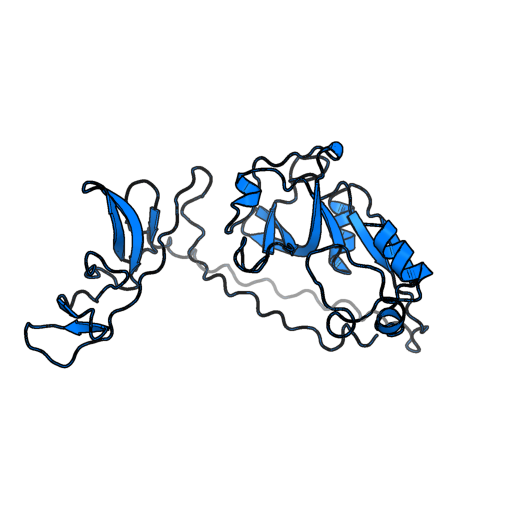CA 1
ATOM 713 C C . HIS A 1 95 ? -4.085 8.581 2.374 1.00 98.44 95 HIS A C 1
ATOM 715 O O . HIS A 1 95 ? -2.912 8.745 2.696 1.00 98.44 95 HIS A O 1
ATOM 721 N N . ALA A 1 96 ? -4.839 7.643 2.954 1.00 98.50 96 ALA A N 1
ATOM 722 C CA . ALA A 1 96 ? -4.353 6.747 4.003 1.00 98.50 96 ALA A CA 1
ATOM 723 C C . ALA A 1 96 ? -4.225 5.307 3.489 1.00 98.50 96 ALA A C 1
ATOM 725 O O . ALA A 1 96 ? -5.166 4.738 2.930 1.00 98.50 96 ALA A O 1
ATOM 726 N N . VAL A 1 97 ? -3.069 4.692 3.735 1.00 98.75 97 VAL A N 1
ATOM 727 C CA . VAL A 1 97 ? -2.742 3.312 3.349 1.00 98.75 97 VAL A CA 1
ATOM 728 C C . VAL A 1 97 ? -2.117 2.553 4.523 1.00 98.75 97 VAL A C 1
ATOM 730 O O . VAL A 1 97 ? -1.961 3.078 5.626 1.00 98.75 97 VAL A O 1
ATOM 733 N N . LEU A 1 98 ? -1.783 1.278 4.313 1.00 98.81 98 LEU A N 1
ATOM 734 C CA . LEU A 1 98 ? -1.178 0.432 5.342 1.00 98.81 98 LEU A CA 1
ATOM 735 C C . LEU A 1 98 ? 0.178 -0.096 4.874 1.00 98.81 98 LEU A C 1
ATOM 737 O O . LEU A 1 98 ? 0.235 -0.866 3.916 1.00 98.81 98 LEU A O 1
ATOM 741 N N . VAL A 1 99 ? 1.259 0.232 5.579 1.00 98.69 99 VAL A N 1
ATOM 742 C CA . VAL A 1 99 ? 2.553 -0.434 5.386 1.00 98.69 99 VAL A CA 1
ATOM 743 C C . VAL A 1 99 ? 2.481 -1.810 6.038 1.00 98.69 99 VAL A C 1
ATOM 745 O O . VAL A 1 99 ? 2.282 -1.934 7.246 1.00 98.69 99 VAL A O 1
ATOM 748 N N . VAL A 1 100 ? 2.635 -2.862 5.237 1.00 98.00 100 VAL A N 1
ATOM 749 C CA . VAL A 1 100 ? 2.541 -4.264 5.687 1.00 98.00 100 VAL A CA 1
ATOM 750 C C . VAL A 1 100 ? 3.888 -4.982 5.708 1.00 98.00 100 VAL A C 1
ATOM 752 O O . VAL A 1 100 ? 3.965 -6.139 6.120 1.00 98.00 100 VAL A O 1
ATOM 755 N N . GLY A 1 101 ? 4.943 -4.321 5.240 1.00 95.94 101 GLY A N 1
ATOM 756 C CA . GLY A 1 101 ? 6.283 -4.881 5.186 1.00 95.94 101 GLY A CA 1
ATOM 757 C C . GLY A 1 101 ? 7.251 -3.987 4.424 1.00 95.94 101 GLY A C 1
ATOM 758 O O . GLY A 1 101 ? 6.935 -2.855 4.063 1.00 95.94 101 GLY A O 1
ATOM 759 N N . TYR A 1 102 ? 8.436 -4.523 4.173 1.00 97.75 102 TYR A N 1
ATOM 760 C CA . TYR A 1 102 ? 9.511 -3.872 3.437 1.00 97.75 102 TYR A CA 1
ATOM 761 C C . TYR A 1 102 ? 10.332 -4.926 2.692 1.00 97.75 102 TYR A C 1
ATOM 763 O O . TYR A 1 102 ? 10.271 -6.119 3.007 1.00 97.75 102 TYR A O 1
ATOM 771 N N . GLY A 1 103 ? 11.122 -4.484 1.722 1.00 92.88 103 GLY A N 1
ATOM 772 C CA . GLY A 1 103 ? 11.988 -5.344 0.933 1.00 92.88 103 GLY A CA 1
ATOM 773 C C . GLY A 1 103 ? 13.215 -4.620 0.399 1.00 92.88 103 GLY A C 1
ATOM 774 O O . GLY A 1 103 ? 13.459 -3.442 0.688 1.00 92.88 103 GLY A O 1
ATOM 775 N N . VAL A 1 104 ? 14.007 -5.387 -0.343 1.00 93.06 104 VAL A N 1
ATOM 776 C CA . VAL A 1 104 ? 15.182 -4.933 -1.085 1.00 93.06 104 VAL A CA 1
ATOM 777 C C . VAL A 1 104 ? 15.213 -5.698 -2.404 1.00 93.06 104 VAL A C 1
ATOM 779 O O . VAL A 1 104 ? 15.074 -6.924 -2.409 1.00 93.06 104 VAL A O 1
ATOM 782 N N . GLU A 1 105 ? 15.394 -4.992 -3.513 1.00 89.31 105 GLU A N 1
ATOM 783 C CA . GLU A 1 105 ? 15.644 -5.565 -4.833 1.00 89.31 105 GLU A CA 1
ATOM 784 C C . GLU A 1 105 ? 16.880 -4.901 -5.451 1.00 89.31 105 GLU A C 1
ATOM 786 O O . GLU A 1 105 ? 16.877 -3.724 -5.802 1.00 89.31 105 GLU A O 1
ATOM 791 N N . GLY A 1 106 ? 17.977 -5.659 -5.546 1.00 91.62 106 GLY A N 1
ATOM 792 C CA . GLY A 1 106 ? 19.275 -5.097 -5.921 1.00 91.62 106 GLY A CA 1
ATOM 793 C C . GLY A 1 106 ? 19.766 -4.102 -4.868 1.00 91.62 106 GLY A C 1
ATOM 794 O O . GLY A 1 106 ? 19.890 -4.466 -3.701 1.00 91.62 106 GLY A O 1
ATOM 795 N N . ASP A 1 107 ? 20.021 -2.867 -5.296 1.00 91.69 107 ASP A N 1
ATOM 796 C CA . ASP A 1 107 ? 20.407 -1.745 -4.428 1.00 91.69 107 ASP A CA 1
ATOM 797 C C . ASP A 1 107 ? 19.202 -0.854 -4.054 1.00 91.69 107 ASP A C 1
ATOM 799 O O . ASP A 1 107 ? 19.375 0.197 -3.442 1.00 91.69 107 ASP A O 1
ATOM 803 N N . GLU A 1 108 ? 17.984 -1.240 -4.450 1.00 92.56 108 GLU A N 1
ATOM 804 C CA . GLU A 1 108 ? 16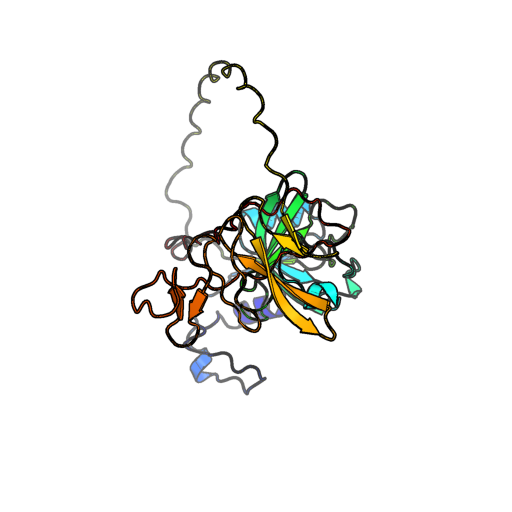.765 -0.468 -4.213 1.00 92.56 108 GLU A CA 1
ATOM 805 C C . GLU A 1 108 ? 15.991 -1.050 -3.029 1.00 92.56 108 GLU A C 1
ATOM 807 O O . GLU A 1 108 ? 15.593 -2.218 -3.006 1.00 92.56 108 GLU A O 1
ATOM 812 N N . GLU A 1 109 ? 15.761 -0.215 -2.028 1.00 96.44 109 GLU A N 1
ATOM 813 C CA . GLU A 1 109 ? 15.032 -0.558 -0.818 1.00 96.44 109 GLU A CA 1
ATOM 814 C C . GLU A 1 109 ? 13.587 -0.046 -0.945 1.00 96.44 109 GLU A C 1
ATOM 816 O O . GLU A 1 109 ? 13.364 1.045 -1.469 1.00 96.44 109 GLU A O 1
ATOM 821 N N . TYR A 1 110 ? 12.583 -0.786 -0.455 1.00 98.31 110 TYR A N 1
ATOM 822 C CA . TYR A 1 110 ? 11.179 -0.352 -0.557 1.00 98.31 110 TYR A CA 1
ATOM 823 C C . TYR A 1 110 ? 10.294 -0.754 0.629 1.00 98.31 110 TYR A C 1
ATOM 825 O O . TYR A 1 110 ? 10.567 -1.731 1.329 1.00 98.31 110 TYR A O 1
ATOM 833 N N . TRP A 1 111 ? 9.210 -0.005 0.824 1.00 98.56 111 TRP A N 1
ATOM 834 C CA . TRP A 1 111 ? 8.032 -0.348 1.616 1.00 98.56 111 TRP A CA 1
ATOM 835 C C . TRP A 1 111 ? 7.037 -1.145 0.785 1.00 98.56 111 TRP A C 1
ATOM 837 O O . TRP A 1 111 ? 6.893 -0.894 -0.406 1.00 98.56 111 TRP A O 1
ATOM 847 N N . ILE A 1 112 ? 6.305 -2.059 1.414 1.00 98.62 112 ILE A N 1
ATOM 848 C CA . ILE A 1 112 ? 5.156 -2.738 0.812 1.00 98.62 112 ILE A CA 1
ATOM 849 C C . ILE A 1 112 ? 3.900 -2.111 1.406 1.00 98.62 112 ILE A C 1
ATOM 851 O O . ILE A 1 112 ? 3.618 -2.311 2.591 1.00 98.62 112 ILE A O 1
ATOM 855 N N . ILE A 1 113 ? 3.145 -1.377 0.591 1.00 98.69 113 ILE A N 1
ATOM 856 C CA . ILE A 1 113 ? 1.879 -0.773 1.008 1.00 98.69 113 ILE A CA 1
ATOM 857 C C . ILE A 1 113 ? 0.696 -1.589 0.499 1.00 98.69 113 ILE A C 1
ATOM 859 O O . ILE A 1 113 ? 0.705 -2.091 -0.624 1.00 98.69 113 ILE A O 1
ATOM 863 N N . LYS A 1 114 ? -0.334 -1.710 1.332 1.00 98.50 114 LYS A N 1
ATOM 864 C CA . LYS A 1 114 ? -1.657 -2.207 0.970 1.00 98.50 114 LYS A CA 1
ATOM 865 C C . LYS A 1 114 ? -2.580 -1.011 0.760 1.00 98.50 114 LYS A C 1
ATOM 867 O O . LYS A 1 114 ? -2.772 -0.224 1.689 1.00 98.50 114 LYS A O 1
ATOM 872 N N . ASN A 1 115 ? -3.166 -0.914 -0.427 1.00 98.38 115 ASN A N 1
ATOM 873 C CA . ASN A 1 115 ? -4.115 0.132 -0.788 1.00 98.38 115 ASN A CA 1
ATOM 874 C C . ASN A 1 115 ? -5.572 -0.364 -0.653 1.00 98.38 115 ASN A C 1
ATOM 876 O O . ASN A 1 115 ? -5.835 -1.536 -0.363 1.00 98.38 115 ASN A O 1
ATOM 880 N N . SER A 1 116 ? -6.530 0.541 -0.844 1.00 97.69 116 SER A N 1
ATOM 881 C CA . SER A 1 116 ? -7.976 0.317 -0.732 1.00 97.69 116 SER A CA 1
ATOM 882 C C . SER A 1 116 ? -8.731 0.501 -2.060 1.00 97.69 116 SER A C 1
ATOM 884 O O . SER A 1 116 ? -9.957 0.538 -2.065 1.00 97.69 116 SER A O 1
ATOM 886 N N . TRP A 1 117 ? -8.028 0.555 -3.198 1.00 96.88 117 TRP A N 1
ATOM 887 C CA . TRP A 1 117 ? -8.606 0.765 -4.541 1.00 96.88 117 TRP A CA 1
ATOM 888 C C . TRP A 1 117 ? -8.897 -0.529 -5.323 1.00 96.88 117 TRP A C 1
ATOM 890 O O . TRP A 1 117 ? -9.011 -0.524 -6.546 1.00 96.88 117 TRP A O 1
ATOM 900 N N . GLY A 1 118 ? -9.041 -1.651 -4.615 1.00 92.50 118 GLY A N 1
ATOM 901 C CA . GLY A 1 118 ? -9.304 -2.958 -5.218 1.00 92.50 118 GLY A CA 1
ATOM 902 C C . GLY A 1 118 ? -8.053 -3.644 -5.775 1.00 92.50 118 GLY A C 1
ATOM 903 O O . GLY A 1 118 ? -6.949 -3.108 -5.746 1.00 92.50 118 GLY A O 1
ATOM 904 N N . THR A 1 119 ? -8.230 -4.877 -6.248 1.00 91.62 119 THR A N 1
ATOM 905 C CA . THR A 1 119 ? -7.127 -5.738 -6.710 1.00 91.62 119 THR A CA 1
ATOM 906 C C . THR A 1 119 ? -6.656 -5.428 -8.126 1.00 91.62 119 THR A C 1
ATOM 908 O O . THR A 1 119 ? -5.583 -5.877 -8.510 1.00 91.62 119 THR A O 1
ATOM 911 N N . ASP A 1 120 ? -7.447 -4.681 -8.899 1.00 91.50 120 ASP A N 1
ATOM 912 C CA . ASP A 1 120 ? -7.102 -4.300 -10.274 1.00 91.50 120 ASP A CA 1
ATOM 913 C C . ASP A 1 120 ? -6.074 -3.157 -10.325 1.00 91.50 120 ASP A C 1
ATOM 915 O O . ASP A 1 120 ? -5.477 -2.905 -11.370 1.00 91.50 120 ASP A O 1
ATOM 919 N N . TRP A 1 121 ? -5.860 -2.467 -9.200 1.00 94.81 121 TRP A N 1
ATOM 920 C CA . TRP A 1 121 ? -4.853 -1.422 -9.063 1.00 94.81 121 TRP A CA 1
ATOM 921 C C . TRP A 1 121 ? -3.519 -1.995 -8.571 1.00 94.81 121 TRP A C 1
ATOM 923 O O . TRP A 1 121 ? -3.483 -2.835 -7.665 1.00 94.81 121 TRP A O 1
ATOM 933 N N . GLY A 1 122 ? -2.408 -1.508 -9.131 1.00 93.62 122 GLY A N 1
ATOM 934 C CA . GLY A 1 122 ? -1.066 -1.910 -8.727 1.00 93.62 122 GLY A CA 1
ATOM 935 C C . GLY A 1 122 ? -0.803 -3.405 -8.881 1.00 93.62 122 GLY A C 1
ATOM 936 O O . GLY A 1 122 ? -1.150 -4.028 -9.883 1.00 93.62 122 GLY A O 1
ATOM 937 N N . MET A 1 123 ? -0.157 -3.983 -7.874 1.00 94.12 123 MET A N 1
ATOM 938 C CA . MET A 1 123 ? 0.152 -5.408 -7.799 1.00 94.12 123 MET A CA 1
ATOM 939 C C . MET A 1 123 ? -0.849 -6.083 -6.863 1.00 94.12 123 MET A C 1
ATOM 941 O O . MET A 1 123 ? -0.594 -6.217 -5.668 1.00 94.12 123 MET A O 1
ATOM 945 N N . GLU A 1 124 ? -2.011 -6.461 -7.394 1.00 95.12 124 GLU A N 1
ATOM 946 C CA . GLU A 1 124 ? -3.105 -7.074 -6.621 1.00 95.12 124 GLU A CA 1
ATOM 947 C C . GLU A 1 124 ? -3.588 -6.193 -5.445 1.00 95.12 124 GLU A C 1
ATOM 949 O O . GLU A 1 124 ? -3.923 -6.688 -4.367 1.00 95.12 124 GLU A O 1
ATOM 954 N N . GLY A 1 125 ? -3.617 -4.869 -5.634 1.00 93.75 125 GLY A N 1
ATOM 955 C CA . GLY A 1 125 ? -3.984 -3.887 -4.605 1.00 93.75 125 GLY A CA 1
ATOM 956 C C . GLY A 1 125 ? -2.825 -3.422 -3.715 1.00 93.75 125 GLY A C 1
ATOM 957 O O . GLY A 1 125 ? -3.047 -2.681 -2.753 1.00 93.75 125 GLY A O 1
ATOM 958 N N . TYR A 1 126 ? -1.593 -3.837 -4.018 1.00 98.25 126 TYR A N 1
ATOM 959 C CA . TYR A 1 126 ? -0.376 -3.421 -3.319 1.00 98.25 126 TYR A CA 1
ATOM 960 C C . TYR A 1 126 ? 0.526 -2.564 -4.207 1.00 98.25 126 TYR A C 1
ATOM 962 O O . TYR A 1 126 ? 0.478 -2.649 -5.435 1.00 98.25 126 TYR A O 1
ATOM 970 N N . ALA A 1 127 ? 1.403 -1.785 -3.578 1.00 97.62 127 ALA A N 1
ATOM 971 C CA . ALA A 1 127 ? 2.490 -1.087 -4.255 1.00 97.62 127 ALA A CA 1
ATOM 972 C C . ALA A 1 127 ? 3.790 -1.179 -3.458 1.00 97.62 127 ALA A C 1
ATOM 974 O O . ALA A 1 127 ? 3.776 -1.319 -2.230 1.00 97.62 127 ALA A O 1
ATOM 975 N N . TYR A 1 128 ? 4.914 -1.101 -4.166 1.00 98.38 128 TYR A N 1
ATOM 976 C CA . TYR A 1 128 ? 6.226 -0.946 -3.549 1.00 98.38 128 TYR A CA 1
ATOM 977 C C . TYR A 1 128 ? 6.643 0.515 -3.631 1.00 98.38 128 TYR A C 1
ATOM 979 O O . TYR A 1 128 ? 6.775 1.033 -4.731 1.00 98.38 128 TYR A O 1
ATOM 987 N N . ILE A 1 129 ? 6.847 1.173 -2.491 1.00 98.44 129 ILE A N 1
ATOM 988 C CA . ILE A 1 129 ? 7.260 2.583 -2.418 1.00 98.44 129 ILE A CA 1
ATOM 989 C C . ILE A 1 129 ? 8.727 2.633 -2.027 1.00 98.44 129 ILE A C 1
ATOM 991 O O . ILE A 1 129 ? 9.108 2.019 -1.033 1.00 98.44 129 ILE A O 1
ATOM 995 N N . LYS A 1 130 ? 9.562 3.335 -2.790 1.00 98.38 130 LYS A N 1
ATOM 996 C CA . LYS A 1 130 ? 10.995 3.414 -2.508 1.00 98.38 130 LYS A CA 1
ATOM 997 C C . LYS A 1 130 ? 11.258 3.995 -1.116 1.00 98.38 130 LYS A C 1
ATOM 999 O O . LYS A 1 130 ? 10.628 4.968 -0.703 1.00 98.38 130 LYS A O 1
ATOM 1004 N N . ARG A 1 131 ? 12.214 3.397 -0.407 1.00 96.56 131 ARG A N 1
ATOM 1005 C CA . ARG A 1 131 ? 12.734 3.874 0.881 1.00 96.56 131 ARG A CA 1
ATOM 1006 C C . ARG A 1 131 ? 14.227 4.172 0.777 1.00 96.56 131 ARG A C 1
ATOM 1008 O O . ARG A 1 131 ? 14.857 3.923 -0.249 1.00 96.56 131 ARG A O 1
ATOM 1015 N N . SER A 1 132 ? 14.774 4.714 1.853 1.00 95.94 132 SER A N 1
ATOM 1016 C CA . SER A 1 132 ? 16.168 5.122 1.995 1.00 95.94 132 SER A CA 1
ATOM 1017 C C . SER A 1 132 ? 16.557 6.171 0.953 1.00 95.94 132 SER A C 1
ATOM 1019 O O . SER A 1 132 ? 17.585 6.090 0.281 1.00 95.94 132 SER A O 1
ATOM 1021 N N . THR A 1 133 ? 15.684 7.171 0.818 1.00 95.25 133 THR A N 1
ATOM 1022 C CA . THR A 1 133 ? 15.861 8.317 -0.082 1.00 95.25 133 THR A CA 1
ATOM 1023 C C . THR A 1 133 ? 16.403 9.534 0.670 1.00 95.25 133 THR A C 1
ATOM 1025 O O . THR A 1 133 ? 16.530 9.521 1.891 1.00 95.25 133 THR A O 1
ATOM 1028 N N . SER A 1 134 ? 16.721 10.607 -0.055 1.00 94.88 134 SER A N 1
ATOM 1029 C CA . SER A 1 134 ? 17.106 11.891 0.544 1.00 94.88 134 SER A CA 1
ATOM 1030 C C . SER A 1 134 ? 15.916 12.791 0.906 1.00 94.88 134 SER A C 1
ATOM 1032 O O . SER A 1 134 ? 16.148 13.949 1.235 1.00 94.88 134 SER A O 1
ATOM 1034 N N . LYS A 1 135 ? 14.671 12.311 0.764 1.00 95.56 135 LYS A N 1
ATOM 1035 C CA . LYS A 1 135 ? 13.446 13.058 1.090 1.00 95.56 135 LYS A CA 1
ATOM 1036 C C . LYS A 1 135 ? 13.201 12.967 2.596 1.00 95.56 135 LYS A C 1
ATOM 1038 O O . LYS A 1 135 ? 13.143 11.853 3.118 1.00 95.56 135 LYS A O 1
ATOM 1043 N N . ASP A 1 136 ? 13.039 14.103 3.273 1.00 94.69 136 ASP A N 1
ATOM 1044 C CA . ASP A 1 136 ? 12.929 14.160 4.741 1.00 94.69 136 ASP A CA 1
ATOM 1045 C C . ASP A 1 136 ? 11.755 13.307 5.259 1.00 94.69 136 ASP A C 1
ATOM 1047 O O . ASP A 1 136 ? 11.922 12.507 6.180 1.00 94.69 136 ASP A O 1
ATOM 1051 N N . TYR A 1 137 ? 10.604 13.369 4.582 1.00 97.81 137 TYR A N 1
ATOM 1052 C CA . TYR A 1 137 ? 9.404 12.593 4.920 1.00 97.81 137 TYR A CA 1
ATOM 1053 C C . TYR A 1 137 ? 9.216 11.332 4.063 1.00 97.81 137 TYR A C 1
ATOM 1055 O O . TYR A 1 137 ? 8.170 10.684 4.110 1.00 97.81 137 TYR A O 1
ATOM 1063 N N . GLY A 1 138 ? 10.242 10.930 3.309 1.00 97.94 138 GLY A N 1
ATOM 1064 C CA . GLY A 1 138 ? 10.173 9.796 2.390 1.00 97.94 138 GLY A CA 1
ATOM 1065 C C . GLY A 1 138 ? 9.357 10.079 1.122 1.00 97.94 138 GLY A C 1
ATOM 1066 O O . GLY A 1 138 ? 8.829 11.166 0.907 1.00 97.94 138 GLY A O 1
ATOM 1067 N N . VAL A 1 139 ? 9.284 9.086 0.235 1.00 98.31 139 VAL A N 1
ATOM 1068 C CA . VAL A 1 139 ? 8.490 9.182 -1.001 1.00 98.31 139 VAL A CA 1
ATOM 1069 C C . VAL A 1 139 ? 7.003 9.291 -0.651 1.00 98.31 139 VAL A C 1
ATOM 1071 O O . VAL A 1 139 ? 6.513 8.523 0.175 1.00 98.31 139 VAL A O 1
ATOM 1074 N N . CYS A 1 140 ? 6.302 10.234 -1.284 1.00 98.44 140 CYS A N 1
ATOM 1075 C CA . CYS A 1 140 ? 4.898 10.565 -1.019 1.00 98.44 140 CYS A CA 1
ATOM 1076 C C . CYS A 1 140 ? 4.613 10.995 0.429 1.00 98.44 140 CYS A C 1
ATOM 1078 O O . CYS A 1 140 ? 3.527 10.722 0.930 1.00 98.44 140 CYS A O 1
ATOM 1080 N N . ALA A 1 141 ? 5.604 11.559 1.131 1.00 98.38 141 ALA A N 1
ATOM 1081 C CA . ALA A 1 141 ? 5.516 11.933 2.545 1.00 98.38 141 ALA A CA 1
ATOM 1082 C C . ALA A 1 141 ? 5.147 10.771 3.500 1.00 98.38 141 ALA A C 1
ATOM 1084 O O . ALA A 1 141 ? 4.641 10.992 4.599 1.00 98.38 141 ALA A O 1
ATOM 1085 N N . ILE A 1 142 ? 5.432 9.517 3.117 1.00 98.62 142 ILE A N 1
ATOM 1086 C CA . ILE A 1 142 ? 5.005 8.305 3.844 1.00 98.62 142 ILE A CA 1
ATOM 1087 C C . ILE A 1 142 ? 5.443 8.236 5.319 1.00 98.62 142 ILE A C 1
ATOM 1089 O O . ILE A 1 142 ? 4.808 7.549 6.121 1.00 98.62 142 ILE A O 1
ATOM 1093 N N . ASN A 1 143 ? 6.523 8.924 5.696 1.00 98.00 143 ASN A N 1
ATOM 1094 C CA . ASN A 1 143 ? 7.012 8.951 7.075 1.00 98.00 143 ASN A CA 1
ATOM 1095 C C . ASN A 1 143 ? 6.307 10.011 7.938 1.00 98.00 143 ASN A C 1
ATOM 1097 O O . ASN A 1 143 ? 6.422 9.943 9.156 1.00 98.00 143 ASN A O 1
ATOM 1101 N N . ALA A 1 144 ? 5.610 10.985 7.343 1.00 98.00 144 ALA A N 1
ATOM 1102 C CA . ALA A 1 144 ? 5.115 12.163 8.059 1.00 98.00 144 ALA A CA 1
ATOM 1103 C C . ALA A 1 144 ? 3.873 11.908 8.922 1.00 98.00 144 ALA A C 1
ATOM 1105 O O . ALA A 1 144 ? 3.648 12.607 9.901 1.00 98.00 144 ALA A O 1
ATOM 1106 N N . MET A 1 145 ? 3.043 10.925 8.568 1.00 98.06 145 MET A N 1
ATOM 1107 C CA . MET A 1 145 ? 1.805 10.651 9.299 1.00 98.06 145 MET A CA 1
ATOM 1108 C C . MET A 1 145 ? 1.630 9.153 9.495 1.00 98.06 145 MET A C 1
ATOM 1110 O O . MET A 1 145 ? 0.872 8.507 8.777 1.00 98.06 145 MET A O 1
ATOM 1114 N N . ALA A 1 146 ? 2.338 8.586 10.466 1.00 98.50 146 ALA A N 1
ATOM 1115 C CA . ALA A 1 146 ? 2.320 7.156 10.736 1.00 98.50 146 ALA A CA 1
ATOM 1116 C C . ALA A 1 146 ? 1.841 6.865 12.161 1.00 98.50 146 ALA A C 1
ATOM 1118 O O . ALA A 1 146 ? 2.340 7.445 13.121 1.00 98.50 146 ALA A O 1
ATOM 1119 N N . SER A 1 147 ? 0.898 5.935 12.311 1.00 98.56 147 SER A N 1
ATOM 1120 C CA . SER A 1 147 ? 0.411 5.514 13.626 1.00 98.56 147 SER A CA 1
ATOM 1121 C C . SER A 1 147 ? -0.099 4.076 13.629 1.00 98.56 147 SER A C 1
ATOM 1123 O O . SER A 1 147 ? -0.423 3.490 12.588 1.00 98.56 147 SER A O 1
ATOM 1125 N N . TYR A 1 148 ? -0.127 3.460 14.810 1.00 98.31 148 TYR A N 1
ATOM 1126 C CA . TYR A 1 148 ? -0.532 2.065 14.964 1.00 98.31 148 TYR A CA 1
ATOM 1127 C C . TYR A 1 148 ? -1.283 1.804 16.274 1.00 98.31 148 TYR A C 1
ATOM 1129 O O . TYR A 1 148 ? -0.970 2.411 17.298 1.00 98.31 148 TYR A O 1
ATOM 1137 N N . PRO A 1 149 ? -2.256 0.873 16.285 1.00 97.75 149 PRO A N 1
ATOM 1138 C CA . PRO A 1 149 ? -2.958 0.507 17.506 1.00 97.75 149 PRO A CA 1
ATOM 1139 C C . PRO A 1 149 ? -2.077 -0.375 18.397 1.00 97.75 149 PRO A C 1
ATOM 1141 O O . PRO A 1 149 ? -1.299 -1.198 17.903 1.00 97.75 149 PRO A O 1
ATOM 1144 N N . THR A 1 150 ? -2.260 -0.266 19.710 1.00 96.25 150 THR A N 1
ATOM 1145 C CA . THR A 1 150 ? -1.581 -1.087 20.715 1.00 96.25 150 THR A CA 1
ATOM 1146 C C . THR A 1 150 ? -2.563 -1.992 21.455 1.00 96.25 150 THR A C 1
ATOM 1148 O O . THR A 1 150 ? -3.749 -1.693 21.631 1.00 96.25 150 THR A O 1
ATOM 1151 N N . LYS A 1 151 ? -2.054 -3.147 21.889 1.00 93.06 151 LYS A N 1
ATOM 1152 C CA . LYS A 1 151 ? -2.771 -4.092 22.740 1.00 93.06 151 LYS A CA 1
ATOM 1153 C C . LYS A 1 151 ? -1.837 -4.566 23.843 1.00 93.06 151 LYS A C 1
ATOM 1155 O O . LYS A 1 151 ? -0.777 -5.128 23.571 1.00 93.06 151 LYS A O 1
ATOM 1160 N N . GLU A 1 152 ? -2.243 -4.358 25.084 1.00 87.44 152 GLU A N 1
ATOM 1161 C CA . GLU A 1 152 ? -1.570 -4.867 26.265 1.00 87.44 152 GLU A CA 1
ATOM 1162 C C . GLU A 1 152 ? -1.692 -6.393 26.300 1.00 87.44 152 GLU A C 1
ATOM 1164 O O . GLU A 1 152 ? -2.787 -6.970 26.276 1.00 87.44 152 GLU A O 1
ATOM 1169 N N . SER A 1 153 ? -0.549 -7.073 26.380 1.00 75.06 153 SER A N 1
ATOM 1170 C CA . SER A 1 153 ? -0.513 -8.518 26.596 1.00 75.06 153 SER A CA 1
ATOM 1171 C C . SER A 1 153 ? -1.051 -8.816 27.995 1.00 75.06 153 SER A C 1
ATOM 1173 O O . SER A 1 153 ? -0.390 -8.553 28.999 1.00 75.06 153 SER A O 1
ATOM 1175 N N . SER A 1 154 ? -2.237 -9.416 28.080 1.00 54.97 154 SER A N 1
ATOM 1176 C CA . SER A 1 154 ? -2.942 -9.695 29.342 1.00 54.97 154 SER A CA 1
ATOM 1177 C C . SER A 1 154 ? -2.335 -10.826 30.200 1.00 54.97 154 SER A C 1
ATOM 1179 O O . SER A 1 154 ? -2.998 -11.362 31.089 1.00 54.97 154 SER A O 1
ATOM 1181 N N . ALA A 1 155 ? -1.056 -11.170 30.015 1.00 47.72 155 ALA A N 1
ATOM 1182 C CA . ALA A 1 155 ? -0.353 -12.128 30.864 1.00 47.72 155 ALA A CA 1
ATOM 1183 C C . ALA A 1 155 ? 1.112 -11.726 31.130 1.00 47.72 155 ALA A C 1
ATOM 1185 O O . ALA A 1 155 ? 1.872 -11.536 30.175 1.00 47.72 155 ALA A O 1
ATOM 1186 N N . PRO A 1 156 ? 1.578 -11.702 32.398 1.00 46.09 156 PRO A N 1
ATOM 1187 C CA . PRO A 1 156 ? 2.991 -11.928 32.660 1.00 46.09 156 PRO A CA 1
ATOM 1188 C C . PRO A 1 156 ? 3.325 -13.340 32.168 1.00 46.09 156 PRO A C 1
ATOM 1190 O O . PRO A 1 156 ? 2.660 -14.307 32.544 1.00 46.09 156 PRO A O 1
ATOM 1193 N N . SER A 1 157 ? 4.335 -13.464 31.306 1.00 47.47 157 SER A N 1
ATOM 1194 C CA . SER A 1 157 ? 4.812 -14.770 30.850 1.00 47.47 157 SER A CA 1
ATOM 1195 C C . SER A 1 157 ? 5.118 -15.652 32.074 1.00 47.47 157 SER A C 1
ATOM 1197 O O . SER A 1 157 ? 5.970 -15.277 32.882 1.00 47.47 157 SER A O 1
ATOM 1199 N N . PRO A 1 158 ? 4.476 -16.825 32.245 1.00 52.28 158 PRO A N 1
ATOM 1200 C CA . PRO A 1 158 ? 4.801 -17.751 33.334 1.00 52.28 158 PRO A CA 1
ATOM 1201 C C . PRO A 1 158 ? 6.162 -18.437 33.128 1.00 52.28 158 PRO A C 1
ATOM 1203 O O . PRO A 1 158 ? 6.590 -19.233 33.963 1.00 52.28 158 PRO A O 1
ATOM 1206 N N . TYR A 1 159 ? 6.849 -18.140 32.022 1.00 52.31 159 TYR A N 1
ATOM 1207 C CA . TYR A 1 159 ? 8.167 -18.664 31.714 1.00 52.31 159 TYR A CA 1
ATOM 1208 C C . TYR A 1 159 ? 9.239 -17.614 32.023 1.00 52.31 159 TYR A C 1
ATOM 1210 O O . TYR A 1 159 ? 9.188 -16.524 31.444 1.00 52.31 159 TYR A O 1
ATOM 1218 N N . PRO A 1 160 ? 10.238 -17.922 32.875 1.00 56.12 160 PRO A N 1
ATOM 1219 C CA . PRO A 1 160 ? 11.447 -17.115 32.925 1.00 56.12 160 PRO A CA 1
ATOM 1220 C C . PRO A 1 160 ? 12.077 -17.091 31.530 1.00 56.12 160 PRO A C 1
ATOM 1222 O O . PRO A 1 160 ? 12.063 -18.106 30.827 1.00 56.12 160 PRO A O 1
ATOM 1225 N N . SER A 1 161 ? 12.623 -15.937 31.134 1.00 58.38 161 SER A N 1
ATOM 1226 C CA . SER A 1 161 ? 13.400 -15.808 29.901 1.00 58.38 161 SER A CA 1
ATOM 1227 C C . SER A 1 161 ? 14.378 -16.983 29.786 1.00 58.38 161 SER A C 1
ATOM 1229 O O . SER A 1 161 ? 15.126 -17.227 30.740 1.00 58.38 161 SER A O 1
ATOM 1231 N N . PRO A 1 162 ? 14.385 -17.729 28.665 1.00 63.03 162 PRO A N 1
ATOM 1232 C CA . PRO A 1 162 ? 15.384 -18.760 28.441 1.00 63.03 162 PRO A CA 1
ATOM 1233 C C . PRO A 1 162 ? 16.768 -18.144 28.634 1.00 63.03 162 PRO A C 1
ATOM 1235 O O . PRO A 1 162 ? 17.055 -17.078 28.084 1.00 63.03 162 PRO A O 1
ATOM 1238 N N . ALA A 1 163 ? 17.617 -18.794 29.431 1.00 63.97 163 ALA A N 1
ATOM 1239 C CA . ALA A 1 163 ? 19.015 -18.408 29.522 1.00 63.97 163 ALA A CA 1
ATOM 1240 C C . ALA A 1 163 ? 19.588 -18.369 28.101 1.00 63.97 163 ALA A C 1
ATOM 1242 O O . ALA A 1 163 ? 19.465 -19.348 27.363 1.00 63.97 163 ALA A O 1
ATOM 1243 N N . VAL A 1 164 ? 20.166 -17.227 27.723 1.00 67.88 164 VAL A N 1
ATOM 1244 C CA . VAL A 1 164 ? 20.840 -17.052 26.435 1.00 67.88 164 VAL A CA 1
ATOM 1245 C C . VAL A 1 164 ? 21.862 -18.188 26.304 1.00 67.88 164 VAL A C 1
ATOM 1247 O O . VAL A 1 164 ? 22.768 -18.268 27.141 1.00 67.88 164 VAL A O 1
ATOM 1250 N N . PRO A 1 165 ? 21.712 -19.112 25.336 1.00 72.25 165 PRO A N 1
ATOM 1251 C CA . PRO A 1 165 ? 22.702 -20.156 25.141 1.00 72.25 165 PRO A CA 1
ATOM 1252 C C . PRO A 1 165 ? 24.044 -19.506 24.777 1.00 72.25 165 PRO A C 1
ATOM 1254 O O . PRO A 1 165 ? 24.061 -18.445 24.146 1.00 72.25 165 PRO A O 1
ATOM 1257 N N . PRO A 1 166 ? 25.178 -20.109 25.173 1.00 76.31 166 PRO A N 1
ATOM 1258 C CA . PRO A 1 166 ? 26.484 -19.597 24.790 1.00 76.31 166 PRO A CA 1
ATOM 1259 C C . PRO A 1 166 ? 26.574 -19.489 23.260 1.00 76.31 166 PRO A C 1
ATOM 1261 O O . PRO A 1 166 ? 25.995 -20.326 22.556 1.00 76.31 166 PRO A O 1
ATOM 1264 N N . PRO A 1 167 ? 27.283 -18.474 22.735 1.00 75.12 167 PRO A N 1
ATOM 1265 C CA . PRO A 1 167 ? 27.417 -18.296 21.300 1.00 75.12 167 PRO A CA 1
ATOM 1266 C C . PRO A 1 167 ? 28.014 -19.568 20.676 1.00 75.12 167 PRO A C 1
ATOM 1268 O O . PRO A 1 167 ? 28.947 -20.148 21.244 1.00 75.12 167 PRO A O 1
ATOM 1271 N N . PRO A 1 168 ? 27.480 -20.029 19.532 1.00 77.38 168 PRO A N 1
ATOM 1272 C CA . PRO A 1 168 ? 28.042 -21.171 18.831 1.00 77.38 168 PRO A CA 1
ATOM 1273 C C . PRO A 1 168 ? 29.495 -20.885 18.413 1.00 77.38 168 PRO A C 1
ATOM 1275 O O . PRO A 1 168 ? 29.874 -19.722 18.237 1.00 77.38 168 PRO A O 1
ATOM 1278 N N . PRO A 1 169 ? 30.326 -21.931 18.248 1.00 82.06 169 PRO A N 1
ATOM 1279 C CA . PRO A 1 169 ? 31.678 -21.770 17.732 1.00 82.06 169 PRO A CA 1
ATOM 1280 C C . PRO A 1 169 ? 31.652 -21.094 16.351 1.00 82.06 169 PRO A C 1
ATOM 1282 O O . PRO A 1 169 ? 30.686 -21.269 15.601 1.00 82.06 169 PRO A O 1
ATOM 1285 N N . PRO A 1 170 ? 32.705 -20.335 15.999 1.00 78.88 170 PRO A N 1
ATOM 1286 C CA . PRO A 1 170 ? 32.775 -19.666 14.710 1.00 78.88 170 PRO A CA 1
ATOM 1287 C C . PRO A 1 170 ? 32.664 -20.692 13.571 1.00 78.88 170 PRO A C 1
ATOM 1289 O O . PRO A 1 170 ? 33.269 -21.768 13.656 1.00 78.88 170 PRO A O 1
ATOM 1292 N N . PRO A 1 171 ? 31.894 -20.385 12.512 1.00 79.38 171 PRO A N 1
ATOM 1293 C CA . PRO A 1 171 ? 31.766 -21.274 11.371 1.00 79.38 171 PRO A CA 1
ATOM 1294 C C . PRO A 1 171 ? 33.122 -21.453 10.667 1.00 79.38 171 PRO A C 1
ATOM 1296 O O . PRO A 1 171 ? 33.974 -20.558 10.715 1.00 79.38 171 PRO A O 1
ATOM 1299 N N . PRO A 1 172 ? 33.341 -22.601 10.001 1.00 82.38 172 PRO A N 1
ATOM 1300 C CA . PRO A 1 172 ? 34.507 -22.790 9.150 1.00 82.38 172 PRO A CA 1
ATOM 1301 C C . PRO A 1 172 ? 34.534 -21.740 8.026 1.00 82.38 172 PRO A C 1
ATOM 1303 O O . PRO A 1 172 ? 33.480 -21.227 7.637 1.00 82.38 172 PRO A O 1
ATOM 1306 N N . PRO A 1 173 ? 35.724 -21.420 7.487 1.00 80.50 173 PRO A N 1
ATOM 1307 C CA . PRO A 1 173 ? 35.846 -20.467 6.394 1.00 80.50 173 PRO A CA 1
ATOM 1308 C C . PRO A 1 173 ? 34.999 -20.916 5.193 1.00 80.50 173 PRO A C 1
ATOM 1310 O O . PRO A 1 173 ? 34.963 -22.114 4.887 1.00 80.50 173 PRO A O 1
ATOM 1313 N N . PRO A 1 174 ? 34.314 -19.978 4.516 1.00 78.31 174 PRO A N 1
ATOM 1314 C CA . PRO A 1 174 ? 33.487 -20.309 3.372 1.00 78.31 174 PRO A CA 1
ATOM 1315 C C . PRO A 1 174 ? 34.344 -20.894 2.240 1.00 78.31 174 PRO A C 1
ATOM 1317 O O . PRO A 1 174 ? 35.510 -20.512 2.080 1.00 78.31 174 PRO A O 1
ATOM 1320 N N . PRO A 1 175 ? 33.785 -21.819 1.442 1.00 80.25 175 PRO A N 1
ATOM 1321 C CA . PRO A 1 175 ? 34.436 -22.279 0.227 1.00 80.25 175 PRO A CA 1
ATOM 1322 C C . PRO A 1 175 ? 34.652 -21.104 -0.744 1.00 80.25 175 PRO A C 1
ATOM 1324 O O . PRO A 1 175 ? 33.928 -20.106 -0.679 1.00 80.25 175 PRO A O 1
ATOM 1327 N N . PRO A 1 176 ? 35.641 -21.206 -1.649 1.00 79.19 176 PRO A N 1
ATOM 1328 C CA . PRO A 1 176 ? 35.871 -20.184 -2.660 1.00 79.19 176 PRO A CA 1
ATOM 1329 C C . PRO A 1 176 ? 34.610 -19.973 -3.515 1.00 79.19 176 PRO A C 1
ATOM 1331 O O . PRO A 1 176 ? 33.880 -20.937 -3.773 1.00 79.19 176 PRO A O 1
ATOM 1334 N N . PRO A 1 177 ? 34.347 -18.731 -3.956 1.00 76.44 177 PRO A N 1
ATOM 1335 C CA . PRO A 1 177 ? 33.168 -18.428 -4.747 1.00 76.44 177 PRO A CA 1
ATOM 1336 C C . PRO A 1 177 ? 33.188 -19.210 -6.071 1.00 76.44 177 PRO A C 1
ATOM 1338 O O . PRO A 1 177 ? 34.257 -19.378 -6.671 1.00 76.44 177 PRO A O 1
ATOM 1341 N N . PRO A 1 178 ? 32.024 -19.693 -6.539 1.00 76.12 178 PRO A N 1
ATOM 1342 C CA . PRO A 1 178 ? 31.906 -20.273 -7.868 1.00 76.12 178 PRO A CA 1
ATOM 1343 C C . PRO A 1 178 ? 32.241 -19.226 -8.946 1.00 76.12 178 PRO A C 1
ATOM 1345 O O . PRO A 1 178 ? 32.143 -18.021 -8.693 1.00 76.12 178 PRO A O 1
ATOM 1348 N N . PRO A 1 179 ? 32.647 -19.665 -10.152 1.00 75.44 179 PRO A N 1
ATOM 1349 C CA . PRO A 1 179 ? 32.888 -18.756 -11.264 1.00 75.44 179 PRO A CA 1
ATOM 1350 C C . PRO A 1 179 ? 31.624 -17.939 -11.582 1.00 75.44 179 PRO A C 1
ATOM 1352 O O . PRO A 1 179 ? 30.511 -18.437 -11.386 1.00 75.44 179 PRO A O 1
ATOM 1355 N N . PRO A 1 180 ? 31.780 -16.697 -12.072 1.00 67.81 180 PRO A N 1
ATOM 1356 C CA . PRO A 1 180 ? 30.648 -15.841 -12.391 1.00 67.81 180 PRO A CA 1
ATOM 1357 C C . PRO A 1 180 ? 29.735 -16.508 -13.433 1.00 67.81 180 PRO A C 1
ATOM 1359 O O . PRO A 1 180 ? 30.240 -17.109 -14.390 1.00 67.81 180 PRO A O 1
ATOM 1362 N N . PRO A 1 181 ? 28.403 -16.423 -13.263 1.00 67.94 181 PRO A N 1
ATOM 1363 C CA . PRO A 1 181 ? 27.461 -16.921 -14.251 1.00 67.94 181 PRO A CA 1
ATOM 1364 C C . PRO A 1 181 ? 27.627 -16.169 -15.575 1.00 67.94 181 PRO A C 1
ATOM 1366 O O . PRO A 1 181 ? 27.970 -14.987 -15.615 1.00 67.94 181 PRO A O 1
ATOM 1369 N N . THR A 1 182 ? 27.386 -16.879 -16.674 1.00 63.59 182 THR A N 1
ATOM 1370 C CA . THR A 1 182 ? 27.307 -16.300 -18.017 1.00 63.59 182 THR A CA 1
ATOM 1371 C C . THR A 1 182 ? 26.225 -15.216 -18.075 1.00 63.59 182 THR A C 1
ATOM 1373 O O . THR A 1 182 ? 25.192 -15.381 -17.422 1.00 63.59 182 THR A O 1
ATOM 1376 N N . PRO A 1 183 ? 26.423 -14.136 -18.854 1.00 59.78 183 PRO A N 1
ATOM 1377 C CA . PRO A 1 183 ? 25.455 -13.049 -18.944 1.00 59.78 183 PRO A CA 1
ATOM 1378 C C . PRO A 1 183 ? 24.087 -13.561 -19.430 1.00 59.78 183 PRO A C 1
ATOM 1380 O O . PRO A 1 183 ? 24.043 -14.459 -20.281 1.00 59.78 183 PRO A O 1
ATOM 1383 N N . PRO A 1 184 ? 22.978 -13.024 -18.889 1.00 59.62 184 PRO A N 1
ATOM 1384 C CA . PRO A 1 184 ? 21.634 -13.427 -19.281 1.00 59.62 184 PRO A CA 1
ATOM 1385 C C . PRO A 1 184 ? 21.370 -13.119 -20.767 1.00 59.62 184 PRO A C 1
ATOM 1387 O O . PRO A 1 184 ? 21.936 -12.172 -21.320 1.00 59.62 184 PRO A O 1
ATOM 1390 N N . PRO A 1 185 ? 20.523 -13.919 -21.439 1.00 67.62 185 PRO A N 1
ATOM 1391 C CA . PRO A 1 185 ? 20.192 -13.707 -22.842 1.00 67.62 185 PRO A CA 1
ATOM 1392 C C . PRO A 1 185 ? 19.421 -12.391 -23.035 1.00 67.62 185 PRO A C 1
ATOM 1394 O O . PRO A 1 185 ? 18.578 -12.018 -22.220 1.00 67.62 185 PRO A O 1
ATOM 1397 N N . THR A 1 186 ? 19.721 -11.680 -24.124 1.00 71.44 186 THR A N 1
ATOM 1398 C CA . THR A 1 186 ? 19.165 -10.349 -24.411 1.00 71.44 186 THR A CA 1
ATOM 1399 C C . THR A 1 186 ? 17.658 -10.413 -24.716 1.00 71.44 186 THR A C 1
ATOM 1401 O O . THR A 1 186 ? 17.258 -11.246 -25.529 1.00 71.44 186 THR A O 1
ATOM 1404 N N . PRO A 1 187 ? 16.817 -9.538 -24.127 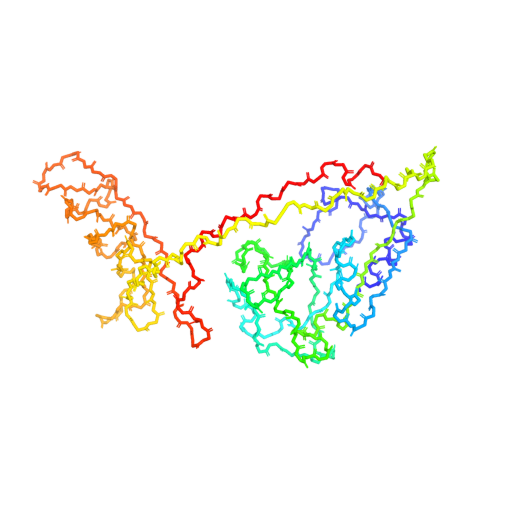1.00 76.06 187 PRO A N 1
ATOM 1405 C CA . PRO A 1 187 ? 15.372 -9.513 -24.377 1.00 76.06 187 PRO A CA 1
ATOM 1406 C C . PRO A 1 187 ? 14.997 -9.204 -25.835 1.00 76.06 187 PRO A C 1
ATOM 1408 O O . PRO A 1 187 ? 15.613 -8.338 -26.470 1.00 76.06 187 PRO A O 1
ATOM 1411 N N . THR A 1 188 ? 13.936 -9.849 -26.331 1.00 82.31 188 THR A N 1
ATOM 1412 C CA . THR A 1 188 ? 13.363 -9.609 -27.665 1.00 82.31 188 THR A CA 1
ATOM 1413 C C . THR A 1 188 ? 12.628 -8.268 -27.680 1.00 82.31 188 THR A C 1
ATOM 1415 O O . THR A 1 188 ? 11.745 -8.022 -26.861 1.00 82.31 188 THR A O 1
ATOM 1418 N N . GLN A 1 189 ? 12.990 -7.378 -28.602 1.00 83.94 189 GLN A N 1
ATOM 1419 C CA . GLN A 1 189 ? 12.451 -6.016 -28.664 1.00 83.94 189 GLN A CA 1
ATOM 1420 C C . GLN A 1 189 ? 11.155 -5.960 -29.481 1.00 83.94 189 GLN A C 1
ATOM 1422 O O . GLN A 1 189 ? 11.124 -6.445 -30.610 1.00 83.94 189 GLN A O 1
ATOM 1427 N N . CYS A 1 190 ? 10.106 -5.347 -28.925 1.00 81.75 190 CYS A N 1
ATOM 1428 C CA . CYS A 1 190 ? 8.787 -5.226 -29.544 1.00 81.75 190 CYS A CA 1
ATOM 1429 C C . CYS A 1 190 ? 8.465 -3.750 -29.823 1.00 81.75 190 CYS A C 1
ATOM 1431 O O . CYS A 1 190 ? 7.982 -3.027 -28.949 1.00 81.75 190 CYS A O 1
ATOM 1433 N N . GLY A 1 191 ? 8.755 -3.290 -31.041 1.00 79.50 191 GLY A N 1
ATOM 1434 C CA . GLY A 1 191 ? 8.652 -1.869 -31.385 1.00 79.50 191 GLY A CA 1
ATOM 1435 C C . GLY A 1 191 ? 9.590 -0.988 -30.547 1.00 79.50 191 GLY A C 1
ATOM 1436 O O . GLY A 1 191 ? 10.614 -1.452 -30.042 1.00 79.50 191 GLY A O 1
ATOM 1437 N N . ASP A 1 192 ? 9.231 0.289 -30.392 1.00 75.31 192 ASP A N 1
ATOM 1438 C CA . ASP A 1 192 ? 10.100 1.284 -29.745 1.00 75.31 192 ASP A CA 1
ATOM 1439 C C . ASP A 1 192 ? 10.039 1.240 -28.209 1.00 75.31 192 ASP A C 1
ATOM 1441 O O . ASP A 1 192 ? 11.046 1.461 -27.532 1.00 75.31 192 ASP A O 1
ATOM 1445 N N . PHE A 1 193 ? 8.874 0.895 -27.651 1.00 77.44 193 PHE A N 1
ATOM 1446 C CA . PHE A 1 193 ? 8.587 1.042 -26.219 1.00 77.44 193 PHE A CA 1
ATOM 1447 C C . PHE A 1 193 ? 8.225 -0.259 -25.509 1.00 77.44 193 PHE A C 1
ATOM 1449 O O . PHE A 1 193 ? 7.767 -0.194 -24.375 1.00 77.44 193 PHE A O 1
ATOM 1456 N N . SER A 1 194 ? 8.375 -1.430 -26.133 1.00 82.94 194 SER A N 1
ATOM 1457 C CA . SER A 1 194 ? 8.016 -2.698 -25.487 1.00 82.94 194 SER A CA 1
ATOM 1458 C C . SER A 1 194 ? 9.053 -3.797 -25.716 1.00 82.94 194 SER A C 1
ATOM 1460 O O . SER A 1 194 ? 9.881 -3.714 -26.623 1.00 82.94 194 SER A O 1
ATOM 1462 N N . TYR A 1 195 ? 9.041 -4.828 -24.875 1.00 87.00 195 TYR A N 1
ATOM 1463 C CA . TYR A 1 195 ? 9.911 -5.995 -25.001 1.00 87.00 195 TYR A CA 1
ATOM 1464 C C . TYR A 1 195 ? 9.278 -7.256 -24.393 1.00 87.00 195 TYR A C 1
ATOM 1466 O O . TYR A 1 195 ? 8.387 -7.186 -23.542 1.00 87.00 195 TYR A O 1
ATOM 1474 N N . CYS A 1 196 ? 9.782 -8.407 -24.829 1.00 87.12 196 CYS A N 1
ATOM 1475 C CA . CYS A 1 196 ? 9.467 -9.739 -24.320 1.00 87.12 196 CYS A CA 1
ATOM 1476 C C . CYS A 1 196 ? 10.734 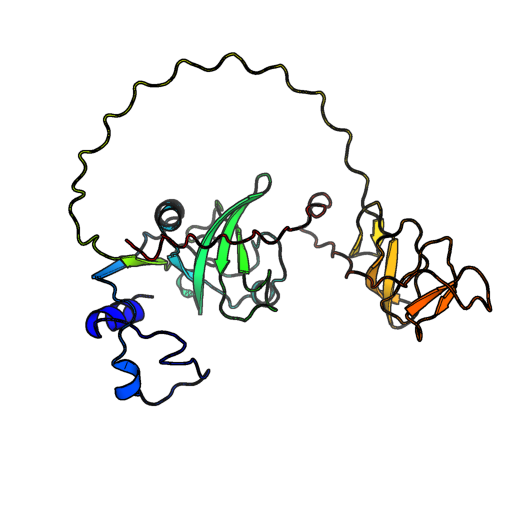-10.429 -23.800 1.00 87.12 196 CYS A C 1
ATOM 1478 O O . CYS A 1 196 ? 11.854 -9.963 -24.037 1.00 87.12 196 CYS A O 1
ATOM 1480 N N . ALA A 1 197 ? 10.580 -11.541 -23.078 1.00 84.56 197 ALA A N 1
ATOM 1481 C CA . ALA A 1 197 ? 11.727 -12.345 -22.663 1.00 84.56 197 ALA A CA 1
ATOM 1482 C C . ALA A 1 197 ? 12.513 -12.860 -23.885 1.00 84.56 197 ALA A C 1
ATOM 1484 O O . ALA A 1 197 ? 11.976 -12.983 -24.982 1.00 84.56 197 ALA A O 1
ATOM 1485 N N . ALA A 1 198 ? 13.791 -13.197 -23.697 1.00 80.38 198 ALA A N 1
ATOM 1486 C CA . ALA A 1 198 ? 14.672 -13.628 -24.790 1.00 80.38 198 ALA A CA 1
ATOM 1487 C C . ALA A 1 198 ? 14.205 -14.908 -25.519 1.00 80.38 198 ALA A C 1
ATOM 1489 O O . ALA A 1 198 ? 14.656 -15.200 -26.622 1.00 80.38 198 ALA A O 1
ATOM 1490 N N . THR A 1 199 ? 13.320 -15.689 -24.894 1.00 83.62 199 THR A N 1
ATOM 1491 C CA . THR A 1 199 ? 12.728 -16.919 -25.446 1.00 83.62 199 THR A CA 1
ATOM 1492 C C . THR A 1 199 ? 11.291 -16.726 -25.939 1.00 83.62 199 THR A C 1
ATOM 1494 O O . THR A 1 199 ? 10.612 -17.704 -26.242 1.00 83.62 199 THR A O 1
ATOM 1497 N N . GLU A 1 200 ? 10.801 -15.488 -25.966 1.00 89.44 200 GLU A N 1
ATOM 1498 C CA . GLU A 1 200 ? 9.445 -15.132 -26.376 1.00 89.44 200 GLU A CA 1
ATOM 1499 C C . GLU A 1 200 ? 9.464 -14.341 -27.692 1.00 89.44 200 GLU A C 1
ATOM 1501 O O . GLU A 1 200 ? 10.419 -13.619 -28.003 1.00 89.44 200 GLU A O 1
ATOM 1506 N N . THR A 1 201 ? 8.367 -14.445 -28.444 1.00 88.88 201 THR A N 1
ATOM 1507 C CA . THR A 1 201 ? 8.163 -13.726 -29.711 1.00 88.88 201 THR A CA 1
ATOM 1508 C C . THR A 1 201 ? 7.172 -12.580 -29.536 1.00 88.88 201 THR A C 1
ATOM 1510 O O . THR A 1 201 ? 6.099 -12.764 -28.956 1.00 88.88 201 THR A O 1
ATOM 1513 N N . CYS A 1 202 ? 7.511 -11.405 -30.068 1.00 90.56 202 CYS A N 1
ATOM 1514 C CA . CYS A 1 202 ? 6.636 -10.235 -30.092 1.00 90.56 202 CYS A CA 1
ATOM 1515 C C . CYS A 1 202 ? 5.537 -10.388 -31.154 1.00 90.56 202 CYS A C 1
ATOM 1517 O O . CYS A 1 202 ? 5.834 -10.530 -32.337 1.00 90.56 202 CYS A O 1
ATOM 1519 N N . CYS A 1 203 ? 4.276 -10.271 -30.749 1.00 90.38 203 CYS A N 1
ATOM 1520 C CA . CYS A 1 203 ? 3.112 -10.324 -31.629 1.00 90.38 203 CYS A CA 1
ATOM 1521 C C . CYS A 1 203 ? 2.213 -9.104 -31.435 1.00 90.38 203 CYS A C 1
ATOM 1523 O O . CYS A 1 203 ? 1.893 -8.749 -30.303 1.00 90.38 203 CYS A O 1
ATOM 1525 N N . CYS A 1 204 ? 1.736 -8.491 -32.519 1.00 86.62 204 CYS A N 1
ATOM 1526 C CA . CYS A 1 204 ? 0.855 -7.334 -32.400 1.00 86.62 204 CYS A CA 1
ATOM 1527 C C . CYS A 1 204 ? -0.564 -7.717 -31.961 1.00 86.62 204 CYS A C 1
ATOM 1529 O O . CYS A 1 204 ? -1.209 -8.542 -32.609 1.00 86.62 204 CYS A O 1
ATOM 1531 N N . ILE A 1 205 ? -1.050 -7.126 -30.868 1.00 83.19 205 ILE A N 1
ATOM 1532 C CA . ILE A 1 205 ? -2.417 -7.316 -30.361 1.00 83.19 205 ILE A CA 1
ATOM 1533 C C . ILE A 1 205 ? -3.364 -6.273 -30.962 1.00 83.19 205 ILE A C 1
ATOM 1535 O O . ILE A 1 205 ? -4.494 -6.608 -31.310 1.00 83.19 205 ILE A O 1
ATOM 1539 N N . PHE A 1 206 ? -2.913 -5.023 -31.093 1.00 80.31 206 PHE A N 1
ATOM 1540 C CA . PHE A 1 206 ? -3.747 -3.927 -31.583 1.00 80.31 206 PHE A CA 1
ATOM 1541 C C . PHE A 1 206 ? -3.004 -3.078 -32.616 1.00 80.31 206 PHE A C 1
ATOM 1543 O O . PHE A 1 206 ? -1.981 -2.462 -32.304 1.00 80.31 206 PHE A O 1
ATOM 1550 N N . GLU A 1 207 ? -3.545 -3.041 -33.834 1.00 78.62 207 GLU A N 1
ATOM 1551 C CA . GLU A 1 207 ? -3.018 -2.280 -34.968 1.00 78.62 207 GLU A CA 1
ATOM 1552 C C . GLU A 1 207 ? -3.906 -1.069 -35.270 1.00 78.62 207 GLU A C 1
ATOM 1554 O O . GLU A 1 207 ? -5.135 -1.160 -35.287 1.00 78.62 207 GLU A O 1
ATOM 1559 N N . PHE A 1 208 ? -3.275 0.072 -35.543 1.00 76.12 208 PHE A N 1
ATOM 1560 C CA . PHE A 1 208 ? -3.934 1.302 -35.971 1.00 76.12 208 PHE A CA 1
ATOM 1561 C C . PHE A 1 208 ? -3.101 1.947 -37.087 1.00 76.12 208 PHE A C 1
ATOM 1563 O O . PHE A 1 208 ? -1.952 2.315 -36.860 1.00 76.12 208 PHE A O 1
ATOM 1570 N N . PHE A 1 209 ? -3.666 2.074 -38.296 1.00 71.44 209 PHE A N 1
ATOM 1571 C CA . PHE A 1 209 ? -2.975 2.615 -39.485 1.00 71.44 209 PHE A CA 1
ATOM 1572 C C . PHE A 1 209 ? -1.618 1.937 -39.793 1.00 71.44 209 PHE A C 1
ATOM 1574 O O . PHE A 1 209 ? -0.616 2.622 -39.967 1.00 71.44 209 PHE A O 1
ATOM 1581 N N . ASP A 1 210 ? -1.574 0.600 -39.841 1.00 71.31 210 ASP A N 1
ATOM 1582 C CA . ASP A 1 210 ? -0.359 -0.212 -40.083 1.00 71.31 210 ASP A CA 1
ATOM 1583 C C . ASP A 1 210 ? 0.752 -0.077 -39.016 1.00 71.31 210 ASP A C 1
ATOM 1585 O O . ASP A 1 210 ? 1.845 -0.623 -39.172 1.00 71.31 210 ASP A O 1
ATOM 1589 N N . PHE A 1 211 ? 0.471 0.600 -37.897 1.00 76.81 211 PHE A N 1
ATOM 1590 C CA . PHE A 1 211 ? 1.341 0.642 -36.725 1.00 76.81 211 PHE A CA 1
ATOM 1591 C C . PHE A 1 211 ? 0.766 -0.209 -35.597 1.00 76.81 211 PHE A C 1
ATOM 1593 O O . PHE A 1 211 ? -0.408 -0.096 -35.237 1.00 76.81 211 PHE A O 1
ATOM 1600 N N . CYS A 1 212 ? 1.616 -1.036 -34.993 1.00 77.31 212 CYS A N 1
ATOM 1601 C CA . CYS A 1 212 ? 1.249 -1.787 -33.804 1.00 77.31 212 CYS A CA 1
ATOM 1602 C C . CYS A 1 212 ? 1.365 -0.909 -32.553 1.00 77.31 212 CYS A C 1
ATOM 1604 O O . CYS A 1 212 ? 2.466 -0.488 -32.192 1.00 77.31 212 CYS A O 1
ATOM 1606 N N . LEU A 1 213 ? 0.240 -0.653 -31.883 1.00 78.62 213 LEU A N 1
ATOM 1607 C CA . LEU A 1 213 ? 0.194 0.151 -30.656 1.00 78.62 213 LEU A CA 1
ATOM 1608 C C . LEU A 1 213 ? 0.405 -0.693 -29.401 1.00 78.62 213 LEU A C 1
ATOM 1610 O O . LEU A 1 213 ? 0.968 -0.214 -28.420 1.00 78.62 213 LEU A O 1
ATOM 1614 N N . ILE A 1 214 ? -0.050 -1.947 -29.428 1.00 82.00 214 ILE A N 1
ATOM 1615 C CA . ILE A 1 214 ? 0.031 -2.856 -28.286 1.00 82.00 214 ILE A CA 1
ATOM 1616 C C . ILE A 1 214 ? 0.654 -4.163 -28.746 1.00 82.00 214 ILE A C 1
ATOM 1618 O O . ILE A 1 214 ? 0.096 -4.873 -29.586 1.00 82.00 214 ILE A O 1
ATOM 1622 N N . TYR A 1 215 ? 1.794 -4.496 -28.151 1.00 86.75 215 TYR A N 1
ATOM 1623 C CA . TYR A 1 215 ? 2.477 -5.762 -28.369 1.00 86.75 215 TYR A CA 1
ATOM 1624 C C . TYR A 1 215 ? 2.119 -6.763 -27.272 1.00 86.75 215 TYR A C 1
ATOM 1626 O O . TYR A 1 215 ? 1.910 -6.405 -26.114 1.00 86.75 215 TYR A O 1
ATOM 1634 N N . GLY A 1 216 ? 2.094 -8.035 -27.646 1.00 89.06 216 GLY A N 1
ATOM 1635 C CA . GLY A 1 216 ? 2.009 -9.169 -26.744 1.00 89.06 216 GLY A CA 1
ATOM 1636 C C . GLY A 1 216 ? 3.180 -10.125 -26.924 1.00 89.06 216 GLY A C 1
ATOM 1637 O O . GLY A 1 216 ? 3.730 -10.244 -28.015 1.00 89.06 216 GLY A O 1
ATOM 1638 N N . CYS A 1 217 ? 3.528 -10.834 -25.860 1.00 91.88 217 CYS A N 1
ATOM 1639 C CA . CYS A 1 217 ? 4.552 -11.861 -25.826 1.00 91.88 217 CYS A CA 1
ATOM 1640 C C . CYS A 1 217 ? 3.934 -13.245 -25.975 1.00 91.88 217 CYS A C 1
ATOM 1642 O O . CYS A 1 217 ? 3.052 -13.645 -25.204 1.00 91.88 217 CYS A O 1
ATOM 1644 N N . CYS A 1 218 ? 4.422 -13.980 -26.967 1.00 91.25 218 CYS A N 1
ATOM 1645 C CA . CYS A 1 218 ? 4.130 -15.388 -27.146 1.00 91.25 218 CYS A CA 1
ATOM 1646 C C . CYS A 1 218 ? 5.239 -16.248 -26.531 1.00 91.25 218 CYS A C 1
ATOM 1648 O O . CYS A 1 218 ? 6.413 -16.041 -26.823 1.00 91.25 218 CYS A O 1
ATOM 1650 N N . ASP A 1 219 ? 4.855 -17.257 -25.749 1.00 88.75 219 ASP A N 1
ATOM 1651 C CA . ASP A 1 219 ? 5.741 -18.223 -25.068 1.00 88.75 219 ASP A CA 1
ATOM 1652 C C . ASP A 1 219 ? 6.400 -19.258 -26.005 1.00 88.75 219 ASP A C 1
ATOM 1654 O O . ASP A 1 219 ? 6.678 -20.391 -25.606 1.00 88.75 219 ASP A O 1
ATOM 1658 N N . TYR A 1 220 ? 6.626 -18.895 -27.263 1.00 86.81 220 TYR A N 1
ATOM 1659 C CA . TYR A 1 220 ? 7.367 -19.701 -28.224 1.00 86.81 220 TYR A CA 1
ATOM 1660 C C . TYR A 1 220 ? 8.472 -18.844 -28.839 1.00 86.81 220 TYR A C 1
ATOM 1662 O O . TYR A 1 220 ? 8.257 -17.665 -29.139 1.00 86.81 220 TYR A O 1
ATOM 1670 N N . MET A 1 221 ? 9.638 -19.452 -29.055 1.00 80.56 221 MET A N 1
ATOM 1671 C CA . MET A 1 221 ? 10.651 -18.884 -29.943 1.00 80.56 221 MET A CA 1
ATOM 1672 C C . MET A 1 221 ? 10.142 -18.998 -31.382 1.00 80.56 221 MET A C 1
ATOM 1674 O O . MET A 1 221 ? 9.610 -20.042 -31.759 1.00 80.56 221 MET A O 1
ATOM 1678 N N . ASP A 1 222 ? 10.257 -17.913 -32.145 1.00 83.88 222 ASP A N 1
ATOM 1679 C CA . ASP A 1 222 ? 9.803 -17.803 -33.538 1.00 83.88 222 ASP A CA 1
ATOM 1680 C C . ASP A 1 222 ? 8.311 -18.140 -33.746 1.00 83.88 222 ASP A C 1
ATOM 1682 O O . ASP A 1 222 ? 7.917 -18.820 -34.693 1.00 83.88 222 ASP A O 1
ATOM 1686 N N . ALA A 1 223 ? 7.458 -17.672 -32.833 1.00 90.12 223 ALA A N 1
ATOM 1687 C CA . ALA A 1 223 ? 6.022 -17.925 -32.870 1.00 90.12 223 ALA A CA 1
ATOM 1688 C C . ALA A 1 223 ? 5.339 -17.327 -34.111 1.00 90.12 223 ALA A C 1
ATOM 1690 O O . ALA A 1 223 ? 5.683 -16.242 -34.581 1.00 90.12 223 ALA A O 1
ATOM 1691 N N . VAL A 1 224 ? 4.269 -17.979 -34.559 1.00 92.75 224 VAL A N 1
ATOM 1692 C CA . VAL A 1 224 ? 3.346 -17.444 -35.560 1.00 92.75 224 VAL A CA 1
ATOM 1693 C C . VAL A 1 224 ? 2.253 -16.636 -34.863 1.00 92.75 224 VAL A C 1
ATOM 1695 O O . VAL A 1 224 ? 1.490 -17.145 -34.038 1.00 92.75 224 VAL A O 1
ATOM 1698 N N . CYS A 1 225 ? 2.177 -15.347 -35.186 1.00 91.81 225 CYS A N 1
ATOM 1699 C CA . CYS A 1 225 ? 1.192 -14.435 -34.621 1.00 91.81 225 CYS A CA 1
ATOM 1700 C C . CYS A 1 225 ? -0.128 -14.518 -35.398 1.00 91.81 225 CYS A C 1
ATOM 1702 O O . CYS A 1 225 ? -0.195 -14.120 -36.557 1.00 91.81 225 CYS A O 1
ATOM 1704 N N . CYS A 1 226 ? -1.197 -14.981 -34.749 1.00 88.56 226 CYS A N 1
ATOM 1705 C CA . CYS A 1 226 ? -2.535 -14.987 -35.337 1.00 88.56 226 CYS A CA 1
ATOM 1706 C C . CYS A 1 226 ? -3.106 -13.559 -35.423 1.00 88.56 226 CYS A C 1
ATOM 1708 O O . CYS A 1 226 ? -3.568 -12.999 -34.422 1.00 88.56 226 CYS A O 1
ATOM 1710 N N . THR A 1 227 ? -3.023 -12.939 -36.598 1.00 83.25 227 THR A N 1
ATOM 1711 C CA . THR A 1 227 ? -3.431 -11.546 -36.843 1.00 83.25 227 THR A CA 1
ATOM 1712 C C . THR A 1 227 ? -4.872 -11.272 -36.404 1.00 83.25 227 THR A C 1
ATOM 1714 O O . THR A 1 227 ? -5.758 -12.094 -36.617 1.00 83.25 227 THR A O 1
ATOM 1717 N N . GLY A 1 228 ? -5.108 -10.110 -35.787 1.00 75.00 228 GLY A N 1
ATOM 1718 C CA . GLY A 1 228 ? -6.443 -9.691 -35.337 1.00 75.00 228 GLY A CA 1
ATOM 1719 C C . GLY A 1 228 ? -6.963 -10.418 -34.094 1.00 75.00 228 GLY A C 1
ATOM 1720 O O . GLY A 1 228 ? -8.128 -10.264 -33.741 1.00 75.00 228 GLY A O 1
ATOM 1721 N N . THR A 1 229 ? -6.119 -11.211 -33.427 1.00 82.38 229 THR A N 1
ATOM 1722 C CA . THR A 1 229 ? -6.493 -11.979 -32.235 1.00 82.38 229 THR A CA 1
ATOM 1723 C C . THR A 1 229 ? -5.413 -11.909 -31.163 1.00 82.38 229 THR A C 1
ATOM 1725 O O . THR A 1 229 ? -4.262 -11.552 -31.424 1.00 82.38 229 THR A O 1
ATOM 1728 N N . GLU A 1 230 ? -5.768 -12.315 -29.947 1.00 86.19 230 GLU A N 1
ATOM 1729 C CA . GLU A 1 230 ? -4.845 -12.415 -28.815 1.00 86.19 230 GLU A CA 1
ATOM 1730 C C . GLU A 1 230 ? -4.066 -13.741 -28.759 1.00 86.19 230 GLU A C 1
ATOM 1732 O O . GLU A 1 230 ? -3.371 -13.996 -27.778 1.00 86.19 230 GLU A O 1
ATOM 1737 N N . TYR A 1 231 ? -4.151 -14.586 -29.792 1.00 90.00 231 TYR A N 1
ATOM 1738 C CA . TYR A 1 231 ? -3.566 -15.931 -29.795 1.00 90.00 231 TYR A CA 1
ATOM 1739 C C . TYR A 1 231 ? -2.320 -16.041 -30.673 1.00 90.00 231 TYR A C 1
ATOM 1741 O O . TYR A 1 231 ? -2.111 -15.272 -31.611 1.00 90.00 231 TYR A O 1
ATOM 1749 N N . CYS A 1 232 ? -1.447 -16.988 -30.363 1.00 92.62 232 CYS A N 1
ATOM 1750 C CA . CYS A 1 232 ? -0.262 -17.304 -31.147 1.00 92.62 232 CYS A CA 1
ATOM 1751 C C . CYS A 1 232 ? -0.027 -18.814 -31.203 1.00 92.62 232 CYS A C 1
ATOM 1753 O O . CYS A 1 232 ? -0.470 -19.569 -30.330 1.00 92.62 232 CYS A O 1
ATOM 1755 N N . CYS A 1 233 ? 0.699 -19.228 -32.234 1.00 93.12 233 CYS A N 1
ATOM 1756 C CA . CYS A 1 233 ? 1.008 -20.614 -32.528 1.00 93.12 233 CYS A CA 1
ATOM 1757 C C . CYS A 1 233 ? 2.522 -20.850 -32.557 1.00 93.12 233 CYS A C 1
ATOM 1759 O O . CYS A 1 233 ? 3.289 -19.927 -32.835 1.00 93.12 233 CYS A O 1
ATOM 1761 N N . PRO A 1 234 ? 2.987 -22.071 -32.259 1.00 92.44 234 PRO A N 1
ATOM 1762 C CA . PRO A 1 234 ? 4.387 -22.429 -32.450 1.00 92.44 234 PRO A CA 1
ATOM 1763 C C . PRO A 1 234 ? 4.758 -22.421 -33.940 1.00 92.44 234 PRO A C 1
ATOM 1765 O O . PRO A 1 234 ? 3.907 -22.665 -34.794 1.00 92.44 234 PRO A O 1
ATOM 1768 N N . HIS A 1 235 ? 6.039 -22.194 -34.241 1.00 89.88 235 HIS A N 1
ATOM 1769 C CA . HIS A 1 235 ? 6.572 -22.114 -35.607 1.00 89.88 235 HIS A CA 1
ATOM 1770 C C . HIS A 1 235 ? 6.140 -23.285 -36.515 1.00 89.88 235 HIS A C 1
ATOM 1772 O O . HIS A 1 235 ? 5.785 -23.086 -37.674 1.00 89.88 235 HIS A O 1
ATOM 1778 N N . ASP A 1 236 ? 6.122 -24.507 -35.974 1.00 90.38 236 ASP A N 1
ATOM 1779 C CA . ASP A 1 236 ? 5.799 -25.723 -36.731 1.00 90.38 236 ASP A CA 1
ATOM 1780 C C . ASP A 1 236 ? 4.303 -25.868 -37.071 1.00 90.38 236 ASP A C 1
ATOM 1782 O O . ASP A 1 236 ? 3.931 -26.773 -37.815 1.00 90.38 236 ASP A O 1
ATOM 1786 N N . TYR A 1 237 ? 3.440 -24.996 -36.535 1.00 90.88 237 TYR A N 1
ATOM 1787 C CA . TYR A 1 237 ? 1.988 -25.008 -36.740 1.00 90.88 237 TYR A CA 1
ATOM 1788 C C . TYR A 1 237 ? 1.512 -23.621 -37.204 1.00 90.88 237 TYR A C 1
ATOM 1790 O O . TYR A 1 237 ? 0.943 -22.862 -36.417 1.00 90.88 237 TYR A O 1
ATOM 1798 N N . PRO A 1 238 ? 1.764 -23.251 -38.471 1.00 89.88 238 PRO A N 1
ATOM 1799 C CA . PRO A 1 238 ? 1.608 -21.876 -38.937 1.00 89.88 238 PRO A CA 1
ATOM 1800 C C . PRO A 1 238 ? 0.162 -21.449 -39.220 1.00 89.88 238 PRO A C 1
ATOM 1802 O O . PRO A 1 238 ? -0.075 -20.291 -39.560 1.00 89.88 238 PRO A O 1
ATOM 1805 N N . ILE A 1 239 ? -0.809 -22.358 -39.124 1.00 89.62 239 ILE A N 1
ATOM 1806 C CA . ILE A 1 239 ? -2.213 -22.072 -39.432 1.00 89.62 239 ILE A CA 1
ATOM 1807 C C . ILE A 1 239 ? -2.980 -21.881 -38.125 1.00 89.62 239 ILE A C 1
ATOM 1809 O O . ILE A 1 239 ? -3.056 -22.804 -37.318 1.00 89.62 239 ILE A O 1
ATOM 1813 N N . CYS A 1 240 ? -3.575 -20.703 -37.940 1.00 89.25 240 CYS A N 1
ATOM 1814 C CA . CYS A 1 240 ? -4.398 -20.381 -36.777 1.00 89.25 240 CYS A CA 1
ATOM 1815 C C . CYS A 1 240 ? -5.880 -20.678 -37.042 1.00 89.25 240 CYS A C 1
ATOM 1817 O O . CYS A 1 240 ? -6.506 -19.993 -37.851 1.00 89.25 240 CYS A O 1
ATOM 1819 N N . ASP A 1 241 ? -6.446 -21.640 -36.321 1.00 87.56 241 ASP A N 1
ATOM 1820 C CA . ASP A 1 241 ? -7.887 -21.866 -36.215 1.00 87.56 241 ASP A CA 1
ATOM 1821 C C . ASP A 1 241 ? -8.381 -21.270 -34.892 1.00 87.56 241 ASP A C 1
ATOM 1823 O O . ASP A 1 241 ? -8.228 -21.843 -33.816 1.00 87.56 241 ASP A O 1
ATOM 1827 N N . ILE A 1 242 ? -8.914 -20.055 -34.958 1.00 78.81 242 ILE A N 1
ATOM 1828 C CA . ILE A 1 242 ? -9.296 -19.284 -33.769 1.00 78.81 242 ILE A CA 1
ATOM 1829 C C . ILE A 1 242 ? -10.689 -19.674 -33.268 1.00 78.81 242 ILE A C 1
ATOM 1831 O O . ILE A 1 242 ? -10.973 -19.492 -32.086 1.00 78.81 242 ILE A O 1
ATOM 1835 N N . GLU A 1 243 ? -11.540 -20.221 -34.139 1.00 82.31 243 GLU A N 1
ATOM 1836 C CA . GLU A 1 243 ? -12.886 -20.662 -33.761 1.00 82.31 243 GLU A CA 1
ATOM 1837 C C . GLU A 1 243 ? -12.811 -21.877 -32.834 1.00 82.31 243 GLU A C 1
ATOM 1839 O O . GLU A 1 243 ? -13.479 -21.905 -31.801 1.00 82.31 243 GLU A O 1
ATOM 1844 N N . GLU A 1 244 ? -11.926 -22.824 -33.153 1.00 83.06 244 GLU A N 1
ATOM 1845 C CA . GLU A 1 244 ? -11.683 -24.024 -32.342 1.00 83.06 244 GLU A CA 1
ATOM 1846 C C . GLU A 1 244 ? -10.496 -23.865 -31.369 1.00 83.06 244 GLU A C 1
ATOM 1848 O O . GLU A 1 244 ? -10.246 -24.727 -30.524 1.00 83.06 244 GLU A O 1
ATOM 1853 N N . GLY A 1 245 ? -9.751 -22.757 -31.460 1.00 85.62 245 GLY A N 1
ATOM 1854 C CA . GLY A 1 245 ? -8.599 -22.469 -30.602 1.00 85.62 245 GLY A CA 1
ATOM 1855 C C . GLY A 1 245 ? -7.400 -23.391 -30.851 1.00 85.62 245 GLY A C 1
ATOM 1856 O O . GLY A 1 245 ? -6.696 -23.764 -29.907 1.00 85.62 245 GLY A O 1
ATOM 1857 N N . LEU A 1 246 ? -7.158 -23.772 -32.106 1.00 90.94 246 LEU A N 1
ATOM 1858 C CA . LEU A 1 246 ? -6.118 -24.709 -32.531 1.00 90.94 246 LEU A CA 1
ATOM 1859 C C . LEU A 1 246 ? -5.095 -24.067 -33.479 1.00 90.94 246 LEU A C 1
ATOM 1861 O O . LEU A 1 246 ? -5.369 -23.132 -34.221 1.00 90.94 246 LEU A O 1
ATOM 1865 N N . CYS A 1 247 ? -3.896 -24.632 -33.479 1.00 91.75 247 CYS A N 1
ATOM 1866 C CA . CYS A 1 247 ? -2.831 -24.384 -34.434 1.00 91.75 247 CYS A CA 1
ATOM 1867 C C . CYS A 1 247 ? -2.619 -25.652 -35.259 1.00 91.75 247 CYS A C 1
ATOM 1869 O O . CYS A 1 247 ? -2.412 -26.735 -34.698 1.00 91.75 247 CYS A O 1
ATOM 1871 N N . LEU A 1 248 ? -2.650 -25.523 -36.581 1.00 91.75 248 LEU A N 1
ATOM 1872 C CA . LEU A 1 248 ? -2.598 -26.635 -37.527 1.00 91.75 248 LEU A CA 1
ATOM 1873 C C . LEU A 1 248 ? -1.307 -26.585 -38.351 1.00 91.75 248 LEU A C 1
ATOM 1875 O O . LEU A 1 248 ? -0.759 -25.511 -38.610 1.00 91.75 248 LEU A O 1
ATOM 1879 N N . GLN A 1 249 ? -0.824 -27.757 -38.768 1.00 89.94 249 GLN A N 1
ATOM 1880 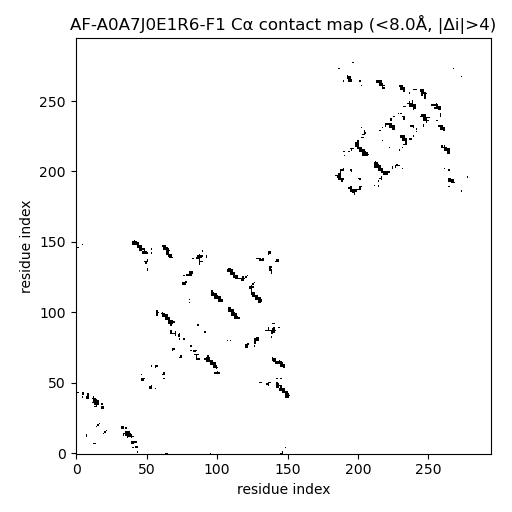C CA . GLN A 1 249 ? 0.343 -27.853 -39.652 1.00 89.94 249 GLN A CA 1
ATOM 1881 C C . GLN A 1 249 ? -0.053 -27.638 -41.113 1.00 89.94 249 GLN A C 1
ATOM 1883 O O . GLN A 1 249 ? 0.643 -26.929 -41.837 1.00 89.94 249 GLN A O 1
ATOM 1888 N N . ASN A 1 250 ? -1.174 -28.229 -41.545 1.00 87.94 250 ASN A N 1
ATOM 1889 C CA . ASN A 1 250 ? -1.642 -28.168 -42.925 1.00 87.94 250 ASN A CA 1
ATOM 1890 C C . ASN A 1 250 ? -3.114 -27.756 -43.014 1.00 87.94 250 ASN A C 1
ATOM 1892 O O . ASN A 1 250 ? -3.921 -27.977 -42.110 1.00 87.94 250 ASN A O 1
ATOM 1896 N N . ALA A 1 251 ? -3.476 -27.162 -44.151 1.00 76.19 251 ALA A N 1
ATOM 1897 C CA . ALA A 1 251 ? -4.855 -26.794 -44.432 1.00 76.19 251 ALA A CA 1
ATOM 1898 C C . ALA A 1 251 ? -5.721 -28.060 -44.572 1.00 76.19 251 ALA A C 1
ATOM 1900 O O . ALA A 1 251 ? -5.481 -28.878 -45.460 1.00 76.19 251 ALA A O 1
ATOM 1901 N N . GLY A 1 252 ? -6.739 -28.197 -43.716 1.00 74.06 252 GLY A N 1
ATOM 1902 C CA . GLY A 1 252 ? -7.647 -29.351 -43.684 1.00 74.06 252 GLY A CA 1
ATOM 1903 C C . GLY A 1 252 ? -7.363 -30.374 -42.578 1.00 74.06 252 GLY A C 1
ATOM 1904 O O . GLY A 1 252 ? -8.081 -31.370 -42.493 1.00 74.06 252 GLY A O 1
ATOM 1905 N N . ASP A 1 253 ? -6.357 -30.138 -41.730 1.00 79.38 253 ASP A N 1
ATOM 1906 C CA . ASP A 1 253 ? -6.152 -30.922 -40.512 1.00 79.38 253 ASP A CA 1
ATOM 1907 C C . ASP A 1 253 ? -7.257 -30.608 -39.484 1.00 79.38 253 ASP A C 1
ATOM 1909 O O . ASP A 1 253 ? -7.580 -29.451 -39.243 1.00 79.38 253 ASP A O 1
ATOM 1913 N N . PHE A 1 254 ? -7.832 -31.641 -38.858 1.00 73.12 254 PHE A N 1
ATOM 1914 C CA . PHE A 1 254 ? -8.848 -31.501 -37.794 1.00 73.12 254 PHE A CA 1
ATOM 1915 C C . PHE A 1 254 ? -8.266 -31.661 -36.382 1.00 73.12 254 PHE A C 1
ATOM 1917 O O . PHE A 1 254 ? -8.980 -31.559 -35.389 1.00 73.12 254 PHE A O 1
ATOM 1924 N N . LEU A 1 255 ? -6.974 -31.984 -36.287 1.00 79.00 255 LEU A N 1
ATOM 1925 C CA . LEU A 1 255 ? -6.250 -32.154 -35.035 1.00 79.00 255 LEU A CA 1
ATOM 1926 C C . LEU A 1 255 ? -5.035 -31.235 -35.062 1.00 79.00 255 LEU A C 1
ATOM 1928 O O . LEU A 1 255 ? -4.230 -31.287 -35.990 1.00 79.00 255 LEU A O 1
ATOM 1932 N N . GLY A 1 256 ? -4.911 -30.417 -34.025 1.00 85.19 256 GLY A N 1
ATOM 1933 C CA . GLY A 1 256 ? -3.850 -29.435 -33.876 1.00 85.19 256 GLY A CA 1
ATOM 1934 C C . GLY A 1 256 ? -3.361 -29.340 -32.442 1.00 85.19 256 GLY A C 1
ATOM 1935 O O . GLY A 1 256 ? -3.835 -30.048 -31.550 1.00 85.19 256 GLY A O 1
ATOM 1936 N N . VAL A 1 257 ? -2.413 -28.439 -32.218 1.00 90.50 257 VAL A N 1
ATOM 1937 C CA . VAL A 1 257 ? -2.010 -28.038 -30.864 1.00 90.50 257 VAL A CA 1
ATOM 1938 C C . VAL A 1 257 ? -2.843 -26.842 -30.423 1.00 90.50 257 VAL A C 1
ATOM 1940 O O . VAL A 1 257 ? -3.245 -26.042 -31.254 1.00 90.50 257 VAL A O 1
ATOM 1943 N N . ALA A 1 258 ? -3.121 -26.705 -29.129 1.00 89.19 258 ALA A N 1
ATOM 1944 C CA . ALA A 1 258 ? -3.905 -25.575 -28.638 1.00 89.19 258 ALA A CA 1
ATOM 1945 C C . ALA A 1 258 ? -3.192 -24.240 -28.916 1.00 89.19 258 ALA A C 1
ATOM 1947 O O . ALA A 1 258 ? -2.000 -24.095 -28.626 1.00 89.19 258 ALA A O 1
ATOM 1948 N N . ALA A 1 259 ? -3.934 -23.264 -29.439 1.00 88.81 259 ALA A N 1
ATOM 1949 C CA . ALA A 1 259 ? -3.453 -21.903 -29.602 1.00 88.81 259 ALA A CA 1
ATOM 1950 C C . ALA A 1 259 ? -3.242 -21.259 -28.231 1.00 88.81 259 ALA A C 1
ATOM 1952 O O . ALA A 1 259 ? -4.054 -21.401 -27.313 1.00 88.81 259 ALA A O 1
ATOM 1953 N N . LYS A 1 260 ? -2.128 -20.543 -28.070 1.00 90.25 260 LYS A N 1
ATOM 1954 C CA . LYS A 1 260 ? -1.754 -19.960 -26.783 1.00 90.25 260 LYS A CA 1
ATOM 1955 C C . LYS A 1 260 ? -2.100 -18.481 -26.749 1.00 90.25 260 LYS A C 1
ATOM 1957 O O . LYS A 1 260 ? -1.759 -17.738 -27.664 1.00 90.25 260 LYS A O 1
ATOM 1962 N N . LYS A 1 261 ? -2.765 -18.045 -25.679 1.00 89.44 261 LYS A N 1
ATOM 1963 C CA . LYS A 1 261 ? -3.058 -16.629 -25.448 1.00 89.44 261 LYS A CA 1
ATOM 1964 C C . LYS A 1 261 ? -1.772 -15.874 -25.106 1.00 89.44 261 LYS A C 1
ATOM 1966 O O . LYS A 1 261 ? -0.950 -16.353 -24.322 1.00 89.44 261 LYS A O 1
ATOM 1971 N N . ARG A 1 262 ? -1.592 -14.706 -25.716 1.00 87.75 262 ARG A N 1
ATOM 1972 C CA . ARG A 1 262 ? -0.425 -13.839 -25.532 1.00 87.75 262 ARG A CA 1
ATOM 1973 C C . ARG A 1 262 ? -0.500 -13.125 -24.183 1.00 87.75 262 ARG A C 1
ATOM 1975 O O . ARG A 1 262 ? -1.580 -12.769 -23.717 1.00 87.75 262 ARG A O 1
ATOM 1982 N N . LYS A 1 263 ? 0.662 -12.873 -23.586 1.00 89.88 263 LYS A N 1
ATOM 1983 C CA . LYS A 1 263 ? 0.816 -11.970 -22.434 1.00 89.88 263 LYS A CA 1
ATOM 1984 C C . LYS A 1 263 ? 1.035 -10.546 -22.941 1.00 89.88 263 LYS A C 1
ATOM 1986 O O . LYS A 1 263 ? 1.599 -10.394 -24.015 1.00 89.88 263 LYS A O 1
ATOM 1991 N N . MET A 1 264 ? 0.629 -9.509 -22.214 1.00 84.94 264 MET A N 1
ATOM 1992 C CA . MET A 1 264 ? 0.965 -8.129 -22.608 1.00 84.94 264 MET A CA 1
ATOM 1993 C C . MET A 1 264 ? 2.485 -7.933 -22.570 1.00 84.94 264 MET A C 1
ATOM 1995 O O . MET A 1 264 ? 3.145 -8.405 -21.641 1.00 84.94 264 MET A O 1
ATOM 1999 N N . ALA A 1 265 ? 3.046 -7.286 -23.595 1.00 83.75 265 ALA A N 1
ATOM 2000 C CA . ALA A 1 265 ? 4.470 -6.982 -23.623 1.00 83.75 265 ALA A CA 1
ATOM 2001 C C . ALA A 1 265 ? 4.820 -5.953 -22.548 1.00 83.75 265 ALA A C 1
ATOM 2003 O O . ALA A 1 265 ? 4.013 -5.095 -22.191 1.00 83.75 265 ALA A O 1
ATOM 2004 N N . LYS A 1 266 ? 6.039 -6.045 -22.022 1.00 82.12 266 LYS A N 1
ATOM 2005 C CA . LYS A 1 266 ? 6.505 -5.138 -20.973 1.00 82.12 266 LYS A CA 1
ATOM 2006 C C . LYS A 1 266 ? 6.950 -3.831 -21.596 1.00 82.12 266 LYS A C 1
ATOM 2008 O O . LYS A 1 266 ? 7.633 -3.854 -22.616 1.00 82.12 266 LYS A O 1
ATOM 2013 N N . HIS A 1 267 ? 6.614 -2.708 -20.973 1.00 77.75 267 HIS A N 1
ATOM 2014 C CA . HIS A 1 267 ? 6.997 -1.396 -21.477 1.00 77.75 267 HIS A CA 1
ATOM 2015 C C . HIS A 1 267 ? 8.422 -1.009 -21.065 1.00 77.75 267 HIS A C 1
ATOM 2017 O O . HIS A 1 267 ? 8.863 -1.273 -19.947 1.00 77.75 267 HIS A O 1
ATOM 2023 N N . LYS A 1 268 ? 9.144 -0.365 -21.983 1.00 64.94 268 LYS A N 1
ATOM 2024 C CA . LYS A 1 268 ? 10.380 0.360 -21.702 1.00 64.94 268 LYS A CA 1
ATOM 2025 C C . LYS A 1 268 ? 10.012 1.761 -21.250 1.00 64.94 268 LYS A C 1
ATOM 2027 O O . LYS A 1 268 ? 9.674 2.603 -22.080 1.00 64.94 268 LYS A O 1
ATOM 2032 N N . PHE A 1 269 ? 10.130 2.023 -19.959 1.00 56.00 269 PHE A N 1
ATOM 2033 C CA . PHE A 1 269 ? 10.135 3.394 -19.470 1.00 56.00 269 PHE A CA 1
ATOM 2034 C C . PHE A 1 269 ? 11.581 3.909 -19.352 1.00 56.00 269 PHE A C 1
ATOM 2036 O O . PHE A 1 269 ? 12.484 3.109 -19.091 1.00 56.00 269 PHE A O 1
ATOM 2043 N N . PRO A 1 270 ? 11.836 5.221 -19.528 1.00 49.75 270 PRO A N 1
ATOM 2044 C CA . PRO A 1 270 ? 13.179 5.819 -19.471 1.00 49.75 270 PRO A CA 1
ATOM 2045 C C . PRO A 1 270 ? 13.990 5.510 -18.199 1.00 49.75 270 PRO A C 1
ATOM 2047 O O . PRO A 1 270 ? 15.212 5.623 -18.211 1.00 49.75 270 PRO A O 1
ATOM 2050 N N . TRP A 1 271 ? 13.324 5.106 -17.117 1.00 52.66 271 TRP A N 1
ATOM 2051 C CA . TRP A 1 271 ? 13.910 4.757 -15.818 1.00 52.66 271 TRP A CA 1
ATOM 2052 C C . TRP A 1 271 ? 14.025 3.243 -15.566 1.00 52.66 271 TRP A C 1
ATOM 2054 O O . TRP A 1 271 ? 14.612 2.826 -14.571 1.00 52.66 271 TRP A O 1
ATOM 2064 N N . THR A 1 272 ? 13.525 2.396 -16.471 1.00 49.94 272 THR A N 1
ATOM 2065 C CA . THR A 1 272 ? 13.671 0.935 -16.358 1.00 49.94 272 THR A CA 1
ATOM 2066 C C . THR A 1 272 ? 15.010 0.483 -16.938 1.00 49.94 272 THR A C 1
ATOM 2068 O O . THR A 1 272 ? 15.238 0.555 -18.147 1.00 49.94 272 THR A O 1
ATOM 2071 N N . LYS A 1 273 ? 15.921 -0.010 -16.088 1.00 43.16 273 LYS A N 1
ATOM 2072 C CA . LYS A 1 273 ? 17.093 -0.754 -16.572 1.00 43.16 273 LYS A CA 1
ATOM 2073 C C . LYS A 1 273 ? 16.590 -2.062 -17.216 1.00 43.16 273 LYS A C 1
ATOM 2075 O O . LYS A 1 273 ? 15.808 -2.763 -16.577 1.00 43.16 273 LYS A O 1
ATOM 2080 N N . PRO A 1 274 ? 17.019 -2.425 -18.442 1.00 45.00 274 PRO A N 1
ATOM 2081 C CA . PRO A 1 274 ? 16.493 -3.584 -19.182 1.00 45.00 274 PRO A CA 1
ATOM 2082 C C . PRO A 1 274 ? 16.704 -4.967 -18.541 1.00 45.00 274 PRO A C 1
ATOM 2084 O O . PRO A 1 274 ? 16.310 -5.967 -19.137 1.00 45.00 274 PRO A O 1
ATOM 2087 N N . GLU A 1 275 ? 17.351 -5.057 -17.378 1.00 45.19 275 GLU A N 1
ATOM 2088 C CA . GLU A 1 275 ? 17.816 -6.326 -16.811 1.00 45.19 275 GLU A CA 1
ATOM 2089 C C . GLU A 1 275 ? 16.925 -6.931 -15.718 1.00 45.19 275 GLU A C 1
ATOM 2091 O O . GLU A 1 275 ? 17.170 -8.077 -15.353 1.00 45.19 275 GLU A O 1
ATOM 2096 N N . ASP A 1 276 ? 15.855 -6.276 -15.249 1.00 48.72 276 ASP A N 1
ATOM 2097 C CA . ASP A 1 276 ? 15.077 -6.822 -14.119 1.00 48.72 276 ASP A CA 1
ATOM 2098 C C . ASP A 1 276 ? 13.580 -6.958 -14.381 1.00 48.72 276 ASP A C 1
ATOM 2100 O O . ASP A 1 276 ? 12.739 -6.349 -13.733 1.00 48.72 276 ASP A O 1
ATOM 2104 N N . THR A 1 277 ? 13.208 -7.800 -15.346 1.00 43.72 277 THR A N 1
ATOM 2105 C CA . THR A 1 277 ? 11.847 -8.367 -15.334 1.00 43.72 277 THR A CA 1
ATOM 2106 C C . THR A 1 277 ? 11.795 -9.869 -15.617 1.00 43.72 277 THR A C 1
ATOM 2108 O O . THR A 1 277 ? 10.713 -10.437 -15.767 1.00 43.72 277 THR A O 1
ATOM 2111 N N . SER A 1 278 ? 12.937 -10.564 -15.633 1.00 38.59 278 SER A N 1
ATOM 2112 C CA . SER A 1 278 ? 13.002 -12.035 -15.677 1.00 38.59 278 SER A CA 1
ATOM 2113 C C . SER A 1 278 ? 12.908 -12.666 -14.279 1.00 38.59 278 SER A C 1
ATOM 2115 O O . SER A 1 278 ? 13.473 -13.728 -14.017 1.00 38.59 278 SER A O 1
ATOM 2117 N N . LYS A 1 279 ? 12.183 -12.043 -13.356 1.00 37.66 279 LYS A N 1
ATOM 2118 C CA . LYS A 1 279 ? 11.682 -12.749 -12.186 1.00 37.66 279 LYS A CA 1
ATOM 2119 C C . LYS A 1 279 ? 10.181 -12.813 -12.359 1.00 37.66 279 LYS A C 1
ATOM 2121 O O . LYS A 1 279 ? 9.503 -11.789 -12.323 1.00 37.66 279 LYS A O 1
ATOM 2126 N N . ASN A 1 280 ? 9.678 -14.024 -12.608 1.00 35.94 280 ASN A N 1
ATOM 2127 C CA . ASN A 1 280 ? 8.302 -14.353 -12.269 1.00 35.94 280 ASN A CA 1
ATOM 2128 C C . ASN A 1 280 ? 8.089 -13.776 -10.870 1.00 35.94 280 ASN A C 1
ATOM 2130 O O . ASN A 1 280 ? 8.697 -14.277 -9.923 1.00 35.94 280 ASN A O 1
ATOM 2134 N N . HIS A 1 281 ? 7.304 -12.705 -10.753 1.00 37.34 281 HIS A N 1
ATOM 2135 C CA . HIS A 1 281 ? 6.710 -12.363 -9.478 1.00 37.34 281 HIS A CA 1
ATOM 2136 C C . HIS A 1 281 ? 5.870 -13.590 -9.140 1.00 37.34 281 HIS A C 1
ATOM 2138 O O . HIS A 1 281 ? 4.772 -13.769 -9.659 1.00 37.34 281 HIS A O 1
ATOM 2144 N N . GLN A 1 282 ? 6.447 -14.519 -8.378 1.00 31.41 282 GLN A N 1
ATOM 2145 C CA . GLN A 1 282 ? 5.617 -15.403 -7.596 1.00 31.41 282 GLN A CA 1
ATOM 2146 C C . GLN A 1 282 ? 4.905 -14.453 -6.644 1.00 31.41 282 GLN A C 1
ATOM 2148 O O . GLN A 1 282 ? 5.606 -13.794 -5.867 1.00 31.41 282 GLN A O 1
ATOM 2153 N N . PRO A 1 283 ? 3.571 -14.303 -6.725 1.00 34.09 283 PRO A N 1
ATOM 2154 C CA . PRO A 1 283 ? 2.864 -13.643 -5.647 1.00 34.09 283 PRO A CA 1
ATOM 2155 C C . PRO A 1 283 ? 3.306 -14.366 -4.377 1.00 34.09 283 PRO A C 1
ATOM 2157 O O . PRO A 1 283 ? 3.244 -15.598 -4.303 1.00 34.09 283 PRO A O 1
ATOM 2160 N N . LEU A 1 284 ? 3.897 -13.624 -3.440 1.00 36.41 284 LEU A N 1
ATOM 2161 C CA . LEU A 1 284 ? 4.316 -14.191 -2.169 1.00 36.41 284 LEU A CA 1
ATOM 2162 C C . LEU A 1 284 ? 3.068 -14.829 -1.560 1.00 36.41 284 LEU A C 1
ATOM 2164 O O . LEU A 1 284 ? 2.117 -14.130 -1.212 1.00 36.41 284 LEU A O 1
ATOM 2168 N N . GLU A 1 285 ? 3.043 -16.161 -1.474 1.00 28.77 285 GLU A N 1
ATOM 2169 C CA . GLU A 1 285 ? 1.969 -16.859 -0.784 1.00 28.77 285 GLU A CA 1
ATOM 2170 C C . GLU A 1 285 ? 1.998 -16.418 0.679 1.00 28.77 285 GLU A C 1
ATOM 2172 O O . GLU A 1 285 ? 2.836 -16.846 1.480 1.00 28.77 285 GLU A O 1
ATOM 2177 N N . TRP A 1 286 ? 1.062 -15.541 1.038 1.00 35.56 286 TRP A N 1
ATOM 2178 C CA . TRP A 1 286 ? 0.833 -15.138 2.412 1.00 35.56 286 TRP A CA 1
ATOM 2179 C C . TRP A 1 286 ? 0.377 -16.350 3.215 1.00 35.56 286 TRP A C 1
ATOM 2181 O O . TRP A 1 286 ? -0.805 -16.696 3.287 1.00 35.56 286 TRP A O 1
ATOM 2191 N N . LYS A 1 287 ? 1.319 -16.984 3.908 1.00 27.94 287 LYS A N 1
ATOM 2192 C CA . LYS A 1 287 ? 0.984 -17.926 4.966 1.00 27.94 287 LYS A CA 1
ATOM 2193 C C . LYS A 1 287 ? 0.521 -17.111 6.169 1.00 27.94 287 LYS A C 1
ATOM 2195 O O . LYS A 1 287 ? 1.320 -16.767 7.036 1.00 27.94 287 LYS A O 1
ATOM 2200 N N . ARG A 1 288 ? -0.780 -16.789 6.219 1.00 34.19 288 ARG A N 1
ATOM 2201 C CA . ARG A 1 288 ? -1.438 -16.239 7.417 1.00 34.19 288 ARG A CA 1
ATOM 2202 C C . ARG A 1 288 ? -0.961 -17.060 8.615 1.00 34.19 288 ARG A C 1
ATOM 2204 O O . ARG A 1 288 ? -1.259 -18.256 8.705 1.00 34.19 288 ARG A O 1
ATOM 2211 N N . ASN A 1 289 ? -0.194 -16.447 9.512 1.00 37.28 289 ASN A N 1
ATOM 2212 C CA . ASN A 1 289 ? 0.164 -17.091 10.763 1.00 37.28 289 ASN A CA 1
ATOM 2213 C C . ASN A 1 289 ? -1.133 -17.244 11.564 1.00 37.28 289 ASN A C 1
ATOM 2215 O O . ASN A 1 289 ? -1.598 -16.295 12.187 1.00 37.28 289 ASN A O 1
ATOM 2219 N N . ARG A 1 290 ? -1.742 -18.436 11.521 1.00 33.84 290 ARG A N 1
ATOM 2220 C CA . ARG A 1 290 ? -3.013 -18.723 12.211 1.00 33.84 290 ARG A CA 1
ATOM 2221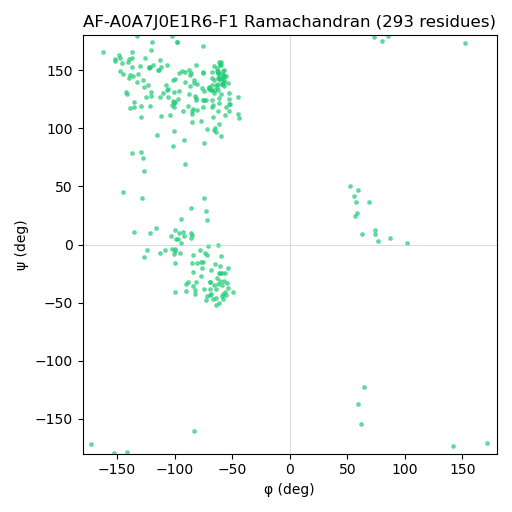 C C . ARG A 1 290 ? -2.928 -18.531 13.731 1.00 33.84 290 ARG A C 1
ATOM 2223 O O . ARG A 1 290 ? -3.958 -18.550 14.388 1.00 33.84 290 ARG A O 1
ATOM 2230 N N . PHE A 1 291 ? -1.725 -18.338 14.274 1.00 34.81 291 PHE A N 1
ATOM 2231 C CA . PHE A 1 291 ? -1.478 -18.095 15.691 1.00 34.81 291 PHE A CA 1
ATOM 2232 C C . PHE A 1 291 ? -1.247 -16.622 16.047 1.00 34.81 291 PHE A C 1
ATOM 2234 O O . PHE A 1 291 ? -1.209 -16.308 17.231 1.00 34.81 291 PHE A O 1
ATOM 2241 N N . ALA A 1 292 ? -1.124 -15.713 15.072 1.00 36.97 292 ALA A N 1
ATOM 2242 C CA . ALA A 1 292 ? -0.999 -14.279 15.360 1.00 36.97 292 ALA A CA 1
ATOM 2243 C C . ALA A 1 292 ? -2.300 -13.679 15.930 1.00 36.97 292 ALA A C 1
ATOM 2245 O O . ALA A 1 292 ? -2.253 -12.680 16.628 1.00 36.97 292 ALA A O 1
ATOM 2246 N N . ALA A 1 293 ? -3.444 -14.327 15.691 1.00 34.50 293 ALA A N 1
ATOM 2247 C CA . ALA A 1 293 ? -4.744 -13.945 16.245 1.00 34.50 293 ALA A CA 1
ATOM 2248 C C . ALA A 1 293 ? -5.082 -14.639 17.586 1.00 34.50 293 ALA A C 1
ATOM 2250 O O . ALA A 1 293 ? -6.217 -14.553 18.042 1.00 34.50 293 ALA A O 1
ATOM 2251 N N . MET A 1 294 ? -4.145 -15.381 18.197 1.00 31.53 294 MET A N 1
ATOM 2252 C CA . MET A 1 294 ? -4.375 -16.130 19.448 1.00 31.53 294 MET A CA 1
ATOM 2253 C C . MET A 1 294 ? -3.326 -15.838 20.533 1.00 31.53 294 MET A C 1
ATOM 2255 O O . MET A 1 294 ? -2.888 -16.756 21.233 1.00 31.53 294 MET A O 1
ATOM 2259 N N . ARG A 1 295 ? -2.900 -14.584 20.682 1.00 33.75 295 ARG A N 1
ATOM 2260 C CA . ARG A 1 295 ? -2.153 -14.142 21.866 1.00 33.75 295 ARG A CA 1
ATOM 2261 C C . ARG A 1 295 ? -2.698 -12.834 22.392 1.00 33.75 295 ARG A C 1
ATOM 2263 O O . ARG A 1 295 ? -3.001 -11.972 21.544 1.00 33.75 295 ARG A O 1
#